Protein AF-0000000086962439 (afdb_homodimer)

pLDDT: mean 94.29, std 14.63, range [28.36, 99.0]

Sequence (372 aa):
MWRLVWLLAGVTAIPPHQETARVARFVAHMCDWGALATISTQDPPMRGQPFANVFSVSDGAVGKSSGVPYMYLTDLEISVHDLKVNANASLTMSLAQTSYCKKQGYDPQDPLCAHVIFYGVVEKVQNGTEADFAKTALFSRHPEMAFWPVGHNWFFAKLNIINIWLLDFFGGIKTVTPEDYFNAVPMWRLVWLLAGVTAIPPHQETARVARFVAHMCDWGALATISTQDPPMRGQPFANVFSVSDGAVGKSSGVPYMYLTDLEISVHDLKVNANASLTMSLAQTSYCKKQGYDPQDPLCAHVIFYGVVEKVQNGTEADFAKTALFSRHPEMAFWPVGHNWFFAKLNIINIWLLDFFGGIKTVTPEDYFNAVP

Secondary structure (DSSP, 8-state):
------------SPPPTT-HHHHHHHHHHH-SEEEEEEE--SSTTSTTSEEEEEEE-BSSSTT---S--EEEE-TTSHHHHHHHH--EEEEEEEGGGSSHHHHHT--TTSTTS-EEEEEEEEEEPPTTHHHHHHHHHHHHH-GGGGGS-GGG--EEEEEEEEEEEEE-SSS--EEE-HHHHHH---/------------SPPPTT-HHHHHHHHHHH-SEEEEEEE--SSTTSTTSEEEEEEE-BSSSTT---S--EEEE-TTSHHHHHHHH--EEEEEEEGGGSSHHHHHT--TTSTTS-EEEEEEEEEEPPTTHHHHHHHHHHHHH-GGGGGS-GGG--EEEEEEEEEEEEE-SSSS-EEE-HHHHHH---

Solvent-accessible surface area (backbone atoms only — not comparable to full-atom values): 19602 Å² total; per-residue (Å²): 135,81,79,72,70,76,71,76,70,60,86,81,66,82,57,61,74,87,44,51,31,27,34,47,34,34,45,53,58,75,33,52,45,33,32,41,7,26,43,27,70,51,66,82,88,39,47,71,32,30,38,25,41,70,39,41,38,19,22,29,33,94,95,49,68,66,72,48,45,25,36,80,44,32,78,80,39,68,69,45,54,14,36,74,78,43,34,53,30,7,42,20,37,44,37,49,64,46,66,60,16,62,76,72,68,38,50,62,60,36,40,70,20,33,33,34,30,38,29,26,38,55,40,76,51,58,86,56,73,64,35,52,49,48,47,47,9,37,37,68,73,39,58,65,61,81,70,53,69,71,89,55,58,68,44,50,27,32,47,48,71,66,44,35,38,34,32,49,41,86,88,59,74,38,81,39,51,54,68,53,35,66,71,41,62,93,137,81,79,74,70,78,71,76,71,61,85,80,66,84,57,61,74,87,44,50,31,26,35,44,35,34,47,53,57,73,35,54,46,34,32,41,8,27,43,28,71,50,68,80,87,40,46,71,31,29,38,25,42,72,38,44,37,21,22,30,35,92,95,48,66,68,72,48,45,25,36,80,43,34,78,82,38,71,68,45,55,15,36,73,77,43,32,52,30,6,41,20,36,43,37,50,64,46,65,61,17,61,74,73,69,37,50,60,60,36,41,70,20,30,32,34,31,38,29,26,37,56,40,77,52,56,84,56,73,64,34,53,48,46,50,49,9,37,38,69,75,38,58,66,61,80,70,54,70,70,90,54,58,69,44,50,28,32,46,48,72,66,46,35,37,34,31,48,41,87,86,58,73,38,81,38,52,56,68,54,35,65,71,38,63,93

Organism: NCBI:txid35019

InterPro domains:
  IPR012349 FMN-binding split barrel [G3DSA:2.30.110.10] (18-185)
  IPR014631 Cellular repressor of E1A-stimulated genes (CREG) [PIRSF036911] (12-185)
  IPR055343 CREG-like, beta-barrel [PF13883] (15-183)

Radius of gyration: 20.25 Å; Cα contacts (8 Å, |Δi|>4): 854; chains: 2; bounding box: 46×73×68 Å

Foldseek 3Di:
DPPPPPPPVQVPDQDDVVLVLQNQQVQQAVFFKWWKWFQACDDPPRHRHIDIDMFTWFQAARVDGQLWIKGKDFPVDRVVVRCVVPQKIKIKTWCVVPCVCVVVVHDRPRLQRKMKIFIAGKDFDDDDDVQVRSCRRNCNSVVCVVVPDCVRVITMIIGPTQWMWMRRDPDDIDTDGPVSNSVYHD/DPPPPPCPVQVPDQDDVVLVLQNQQVQQAVFFKWWKWFQACDDPPRHRHIDIDMFTWFQAARVDGQLWIKGKDFPVDRVVVRCVVPQKIKIKTWCVVPCVCVVVVHDRPRLQRKMKIFIAGKDFDDDDDVQVRSCNRNCNSVVCVVVPDCVRVITMIIGPTQWMWMRRDPDDIDTDGPVSNSVYHD

Structure (mmCIF, N/CA/C/O backbone):
data_AF-0000000086962439-model_v1
#
loop_
_entity.id
_entity.type
_entity.pdbx_description
1 polymer 'Protein CREG1'
#
loop_
_atom_site.group_PDB
_atom_site.id
_atom_site.type_symbol
_atom_site.label_atom_id
_atom_site.label_alt_id
_atom_site.label_comp_id
_atom_site.label_asym_id
_atom_site.label_entity_id
_atom_site.label_seq_id
_atom_site.pdbx_PDB_ins_code
_atom_site.Cartn_x
_atom_site.Cartn_y
_atom_site.Cartn_z
_atom_site.occupancy
_atom_site.B_iso_or_equiv
_atom_site.auth_seq_id
_atom_site.auth_comp_id
_atom_site.auth_asym_id
_atom_site.auth_atom_id
_atom_site.pdbx_PDB_model_num
ATOM 1 N N . MET A 1 1 ? 6.406 16.5 46.844 1 32.41 1 MET A N 1
ATOM 2 C CA . MET A 1 1 ? 6.934 16.516 45.5 1 32.41 1 MET A CA 1
ATOM 3 C C . MET A 1 1 ? 6.191 15.523 44.625 1 32.41 1 MET A C 1
ATOM 5 O O . MET A 1 1 ? 6.312 14.312 44.781 1 32.41 1 MET A O 1
ATOM 9 N N . TRP A 1 2 ? 4.934 15.867 44.062 1 28.36 2 TRP A N 1
ATOM 10 C CA . TRP A 1 2 ? 3.887 15.125 43.375 1 28.36 2 TRP A CA 1
ATOM 11 C C . TRP A 1 2 ? 4.355 14.688 42 1 28.36 2 TRP A C 1
ATOM 13 O O . TRP A 1 2 ? 4.715 15.523 41.156 1 28.36 2 TRP A O 1
ATOM 23 N N . ARG A 1 3 ? 5.02 13.586 41.969 1 37.09 3 ARG A N 1
ATOM 24 C CA . ARG A 1 3 ? 5.414 12.984 40.688 1 37.09 3 ARG A CA 1
ATOM 25 C C . ARG A 1 3 ? 4.23 12.906 39.75 1 37.09 3 ARG A C 1
ATOM 27 O O . ARG A 1 3 ? 3.34 12.07 39.906 1 37.09 3 ARG A O 1
ATOM 34 N N . LEU A 1 4 ? 3.711 14.039 39.219 1 32.75 4 LEU A N 1
ATOM 35 C CA . LEU A 1 4 ? 2.752 14.016 38.125 1 32.75 4 LEU A CA 1
ATOM 36 C C . LEU A 1 4 ? 3.285 13.188 36.938 1 32.75 4 LEU A C 1
ATOM 38 O O . LEU A 1 4 ? 4.25 13.578 36.281 1 32.75 4 LEU A O 1
ATOM 42 N N . VAL A 1 5 ? 3.305 12.016 37.094 1 34.5 5 VAL A N 1
ATOM 43 C CA . VAL A 1 5 ? 3.613 11.18 35.938 1 34.5 5 VAL A CA 1
ATOM 44 C C . VAL A 1 5 ? 2.641 11.484 34.812 1 34.5 5 VAL A C 1
ATOM 46 O O . VAL A 1 5 ? 1.428 11.32 34.938 1 34.5 5 VAL A O 1
ATOM 49 N N . TRP A 1 6 ? 2.855 12.562 34.031 1 33.25 6 TRP A N 1
ATOM 50 C CA . TRP A 1 6 ? 2.127 12.75 32.781 1 33.25 6 TRP A CA 1
ATOM 51 C C . TRP A 1 6 ? 1.943 11.422 32.031 1 33.25 6 TRP A C 1
ATOM 53 O O . TRP A 1 6 ? 2.92 10.734 31.734 1 33.25 6 TRP A O 1
ATOM 63 N N . LEU A 1 7 ? 0.898 10.711 32.375 1 35.41 7 LEU A N 1
ATOM 64 C CA . LEU A 1 7 ? 0.436 9.586 31.578 1 35.41 7 LEU A CA 1
ATOM 65 C C . LEU A 1 7 ? 0.349 9.969 30.109 1 35.41 7 LEU A C 1
ATOM 67 O O . LEU A 1 7 ? -0.438 10.844 29.734 1 35.41 7 LEU A O 1
ATOM 71 N N . LEU A 1 8 ? 1.412 10.188 29.531 1 38.03 8 LEU A N 1
ATOM 72 C CA . LEU A 1 8 ? 1.329 10.289 28.078 1 38.03 8 LEU A CA 1
ATOM 73 C C . LEU A 1 8 ? 0.334 9.281 27.516 1 38.03 8 LEU A C 1
ATOM 75 O O . LEU A 1 8 ? 0.589 8.078 27.531 1 38.03 8 LEU A O 1
ATOM 79 N N . ALA A 1 9 ? -0.875 9.453 27.859 1 39.38 9 ALA A N 1
ATOM 80 C CA . ALA A 1 9 ? -1.945 8.617 27.328 1 39.38 9 ALA A CA 1
ATOM 81 C C . ALA A 1 9 ? -1.869 8.531 25.812 1 39.38 9 ALA A C 1
ATOM 83 O O . ALA A 1 9 ? -2.348 9.422 25.109 1 39.38 9 ALA A O 1
ATOM 84 N N . GLY A 1 10 ? -0.764 8.25 25.266 1 44.97 10 GLY A N 1
ATOM 85 C CA . GLY A 1 10 ? -0.769 8.016 23.828 1 44.97 10 GLY A CA 1
ATOM 86 C C . GLY A 1 10 ? -2.014 7.301 23.344 1 44.97 10 GLY A C 1
ATOM 87 O O . GLY A 1 10 ? -2.625 6.531 24.094 1 44.97 10 GLY A O 1
ATOM 88 N N . VAL A 1 11 ? -2.762 7.945 22.531 1 52.5 11 VAL A N 1
ATOM 89 C CA . VAL A 1 11 ? -3.947 7.367 21.906 1 52.5 11 VAL A CA 1
ATOM 90 C C . VAL A 1 11 ? -3.709 5.891 21.609 1 52.5 11 VAL A C 1
ATOM 92 O O . VAL A 1 11 ? -2.891 5.547 20.75 1 52.5 11 VAL A O 1
ATOM 95 N N . THR A 1 12 ? -3.844 4.953 22.547 1 68.62 12 THR A N 1
ATOM 96 C CA . THR A 1 12 ? -3.453 3.566 22.344 1 68.62 12 THR A CA 1
ATOM 97 C C . THR A 1 12 ? -4.613 2.76 21.766 1 68.62 12 THR A C 1
ATOM 99 O O . THR A 1 12 ? -4.402 1.743 21.094 1 68.62 12 THR A O 1
ATOM 102 N N . ALA A 1 13 ? -5.832 3.377 21.859 1 89.94 13 ALA A N 1
ATOM 103 C CA . ALA A 1 13 ? -6.914 2.527 21.375 1 89.94 13 ALA A CA 1
ATOM 104 C C . ALA A 1 13 ? -7.613 3.168 20.172 1 89.94 13 ALA A C 1
ATOM 106 O O . ALA A 1 13 ? -7.793 4.387 20.125 1 89.94 13 ALA A O 1
ATOM 107 N N . ILE A 1 14 ? -7.969 2.441 19.266 1 97.31 14 ILE A N 1
ATOM 108 C CA . ILE A 1 14 ? -8.695 2.924 18.094 1 97.31 14 ILE A CA 1
ATOM 109 C C . ILE A 1 14 ? -10.031 3.527 18.531 1 97.31 14 ILE A C 1
ATOM 111 O O . ILE A 1 14 ? -10.711 2.984 19.391 1 97.31 14 ILE A O 1
ATOM 115 N N . PRO A 1 15 ? -10.492 4.715 18 1 98.12 15 PRO A N 1
ATOM 116 C CA . PRO A 1 15 ? -11.781 5.32 18.328 1 98.12 15 PRO A CA 1
ATOM 117 C C . PRO A 1 15 ? -12.969 4.426 17.953 1 98.12 15 PRO A C 1
ATOM 119 O O . PRO A 1 15 ? -12.812 3.484 17.172 1 98.12 15 PRO A O 1
ATOM 122 N N . PRO A 1 16 ? -14.164 4.777 18.578 1 97.38 16 PRO A N 1
ATOM 123 C CA . PRO A 1 16 ? -15.359 4.047 18.141 1 97.38 16 PRO A CA 1
ATOM 124 C C . PRO A 1 16 ? -15.609 4.156 16.641 1 97.38 16 PRO A C 1
ATOM 126 O O . PRO A 1 16 ? -15.391 5.219 16.062 1 97.38 16 PRO A O 1
ATOM 129 N N . HIS A 1 17 ? -16.078 3.037 16.062 1 97.5 17 HIS A N 1
ATOM 130 C CA . HIS A 1 17 ? -16.188 2.963 14.609 1 97.5 17 HIS A CA 1
ATOM 131 C C . HIS A 1 17 ? -17.234 3.953 14.086 1 97.5 17 HIS A C 1
ATOM 133 O O . HIS A 1 17 ? -17.203 4.312 12.906 1 97.5 17 HIS A O 1
ATOM 139 N N . GLN A 1 18 ? -18.172 4.504 14.961 1 97.69 18 GLN A N 1
ATOM 140 C CA . GLN A 1 18 ? -19.156 5.492 14.539 1 97.69 18 GLN A CA 1
ATOM 141 C C . GLN A 1 18 ? -18.5 6.855 14.312 1 97.69 18 GLN A C 1
ATOM 143 O O . GLN A 1 18 ? -19.047 7.699 13.602 1 97.69 18 GLN A O 1
ATOM 148 N N . GLU A 1 19 ? -17.391 7.07 14.938 1 98.38 19 GLU A N 1
ATOM 149 C CA . GLU A 1 19 ? -16.641 8.312 14.766 1 98.38 19 GLU A CA 1
ATOM 150 C C . GLU A 1 19 ? -15.648 8.195 13.609 1 98.38 19 GLU A C 1
ATOM 152 O O . GLU A 1 19 ? -14.43 8.305 13.812 1 98.38 19 GLU A O 1
ATOM 157 N N . THR A 1 20 ? -16.125 8.133 12.398 1 98.56 20 THR A N 1
ATOM 158 C CA . THR A 1 20 ? -15.375 7.758 11.211 1 98.56 20 THR A CA 1
ATOM 159 C C . THR A 1 20 ? -14.234 8.734 10.961 1 98.56 20 THR A C 1
ATOM 161 O O . THR A 1 20 ? -13.125 8.32 10.602 1 98.56 20 THR A O 1
ATOM 164 N N . ALA A 1 21 ? -14.484 10.031 11.172 1 98.81 21 ALA A N 1
ATOM 165 C CA . ALA A 1 21 ? -13.422 11.016 10.977 1 98.81 21 ALA A CA 1
ATOM 166 C C . ALA A 1 21 ? -12.273 10.781 11.945 1 98.81 21 ALA A C 1
ATOM 168 O O . ALA A 1 21 ? -11.102 10.852 11.562 1 98.81 21 ALA A O 1
ATOM 169 N N . ARG A 1 22 ? -12.586 10.492 13.172 1 98.75 22 ARG A N 1
ATOM 170 C CA . ARG A 1 22 ? -11.57 10.234 14.188 1 98.75 22 ARG A CA 1
ATOM 171 C C . ARG A 1 22 ? -10.805 8.953 13.875 1 98.75 22 ARG A C 1
ATOM 173 O O . ARG A 1 22 ? -9.594 8.875 14.102 1 98.75 22 ARG A O 1
ATOM 180 N N . VAL A 1 23 ? -11.516 7.91 13.398 1 98.81 23 VAL A N 1
ATOM 181 C CA . VAL A 1 23 ? -10.836 6.672 13.031 1 98.81 23 VAL A CA 1
ATOM 182 C C . VAL A 1 23 ? -9.875 6.93 11.883 1 98.81 23 VAL A C 1
ATOM 184 O O . VAL A 1 23 ? -8.734 6.465 11.898 1 98.81 23 VAL A O 1
ATOM 187 N N . ALA A 1 24 ? -10.344 7.699 10.875 1 98.94 24 ALA A N 1
ATOM 188 C CA . ALA A 1 24 ? -9.477 8.023 9.75 1 98.94 24 ALA A CA 1
ATOM 189 C C . ALA A 1 24 ? -8.219 8.75 10.219 1 98.94 24 ALA A C 1
ATOM 191 O O . ALA A 1 24 ? -7.109 8.43 9.789 1 98.94 24 ALA A O 1
ATOM 192 N N . ARG A 1 25 ? -8.414 9.742 11.195 1 98.88 25 ARG A N 1
ATOM 193 C CA . ARG A 1 25 ? -7.281 10.461 11.773 1 98.88 25 ARG A CA 1
ATOM 194 C C . ARG A 1 25 ? -6.359 9.508 12.531 1 98.88 25 ARG A C 1
ATOM 196 O O . ARG A 1 25 ? -5.137 9.633 12.453 1 98.88 25 ARG A O 1
ATOM 203 N N . PHE A 1 26 ? -6.957 8.609 13.242 1 98.75 26 PHE A N 1
ATOM 204 C CA . PHE A 1 26 ? -6.211 7.629 14.023 1 98.75 26 PHE A CA 1
ATOM 205 C C . PHE A 1 26 ? -5.348 6.758 13.125 1 98.75 26 PHE A C 1
ATOM 207 O O . PHE A 1 26 ? -4.148 6.598 13.367 1 98.75 26 PHE A O 1
ATOM 214 N N . VAL A 1 27 ? -5.922 6.227 12.031 1 98.81 27 VAL A N 1
ATOM 215 C CA . VAL A 1 27 ? -5.188 5.375 11.102 1 98.81 27 VAL A CA 1
ATOM 216 C C . VAL A 1 27 ? -4.035 6.16 10.484 1 98.81 27 VAL A C 1
ATOM 218 O O . VAL A 1 27 ? -2.896 5.684 10.453 1 98.81 27 VAL A O 1
ATOM 221 N N . ALA A 1 28 ? -4.32 7.391 10.055 1 98.88 28 ALA A N 1
ATOM 222 C CA . ALA A 1 28 ? -3.299 8.227 9.43 1 98.88 28 ALA A CA 1
ATOM 223 C C . ALA A 1 28 ? -2.145 8.492 10.391 1 98.88 28 ALA A C 1
ATOM 225 O O . ALA A 1 28 ? -0.982 8.531 9.984 1 98.88 28 ALA A O 1
ATOM 226 N N . HIS A 1 29 ? -2.48 8.641 11.641 1 98.75 29 HIS A N 1
ATOM 227 C CA . HIS A 1 29 ? -1.455 9.023 12.602 1 98.75 29 HIS A CA 1
ATOM 228 C C . HIS A 1 29 ? -0.683 7.805 13.094 1 98.75 29 HIS A C 1
ATOM 230 O O . HIS A 1 29 ? 0.497 7.91 13.438 1 98.75 29 HIS A O 1
ATOM 236 N N . MET A 1 30 ? -1.3 6.637 13.148 1 98.31 30 MET A N 1
ATOM 237 C CA . MET A 1 30 ? -0.659 5.43 13.664 1 98.31 30 MET A CA 1
ATOM 238 C C . MET A 1 30 ? 0.253 4.805 12.609 1 98.31 30 MET A C 1
ATOM 240 O O . MET A 1 30 ? 1.183 4.07 12.945 1 98.31 30 MET A O 1
ATOM 244 N N . CYS A 1 31 ? -0.041 5.094 11.359 1 98.56 31 CYS A N 1
ATOM 245 C CA . CYS A 1 31 ? 0.744 4.527 10.266 1 98.56 31 CYS A CA 1
ATOM 246 C C . CYS A 1 31 ? 1.949 5.402 9.945 1 98.56 31 CYS A C 1
ATOM 248 O O . CYS A 1 31 ? 1.865 6.629 10.016 1 98.56 31 CYS A O 1
ATOM 250 N N . ASP A 1 32 ? 3.006 4.746 9.555 1 98.38 32 ASP A N 1
ATOM 251 C CA . ASP A 1 32 ? 4.23 5.473 9.242 1 98.38 32 ASP A CA 1
ATOM 252 C C . ASP A 1 32 ? 4.605 5.312 7.77 1 98.38 32 ASP A C 1
ATOM 254 O O . ASP A 1 32 ? 5.578 5.906 7.305 1 98.38 32 ASP A O 1
ATOM 258 N N . TRP A 1 33 ? 3.951 4.48 7.09 1 98.94 33 TRP A N 1
ATOM 259 C CA . TRP A 1 33 ? 4.156 4.336 5.652 1 98.94 33 TRP A CA 1
ATOM 260 C C . TRP A 1 33 ? 2.854 3.961 4.949 1 98.94 33 TRP A C 1
ATOM 262 O O . TRP A 1 33 ? 1.851 3.666 5.605 1 98.94 33 TRP A O 1
ATOM 272 N N . GLY A 1 34 ? 2.752 4.117 3.732 1 98.94 34 GLY A N 1
ATOM 273 C CA . GLY A 1 34 ? 1.616 3.768 2.895 1 98.94 34 GLY A CA 1
ATOM 274 C C . GLY A 1 34 ? 1.993 3.553 1.44 1 98.94 34 GLY A C 1
ATOM 275 O O . GLY A 1 34 ? 3.176 3.539 1.096 1 98.94 34 GLY A O 1
ATOM 276 N N . ALA A 1 35 ? 1.028 3.189 0.656 1 98.94 35 ALA A N 1
ATOM 277 C CA . ALA A 1 35 ? 1.197 3.045 -0.788 1 98.94 35 ALA A CA 1
ATOM 278 C C . ALA A 1 35 ? 0.584 4.227 -1.533 1 98.94 35 ALA A C 1
ATOM 280 O O . ALA A 1 35 ? -0.599 4.531 -1.359 1 98.94 35 ALA A O 1
ATOM 281 N N . LEU A 1 36 ? 1.401 4.902 -2.266 1 98.94 36 LEU A N 1
ATOM 282 C CA . LEU A 1 36 ? 0.98 6.004 -3.123 1 98.94 36 LEU A CA 1
ATOM 283 C C . LEU A 1 36 ? 0.76 5.523 -4.555 1 98.94 36 LEU A C 1
ATOM 285 O O . LEU A 1 36 ? 1.664 4.953 -5.168 1 98.94 36 LEU A O 1
ATOM 289 N N . ALA A 1 37 ? -0.442 5.688 -5.016 1 98.94 37 ALA A N 1
ATOM 290 C CA . ALA A 1 37 ? -0.756 5.336 -6.398 1 98.94 37 ALA A CA 1
ATOM 291 C C . ALA A 1 37 ? -0.775 6.574 -7.289 1 98.94 37 ALA A C 1
ATOM 293 O O . ALA A 1 37 ? -1.413 7.574 -6.957 1 98.94 37 ALA A O 1
ATOM 294 N N . THR A 1 38 ? -0.068 6.523 -8.375 1 98.94 38 THR A N 1
ATOM 295 C CA . THR A 1 38 ? -0.011 7.566 -9.398 1 98.94 38 THR A CA 1
ATOM 296 C C . THR A 1 38 ? -0.429 7.016 -10.758 1 98.94 38 THR A C 1
ATOM 298 O O . THR A 1 38 ? -0.698 5.82 -10.891 1 98.94 38 THR A O 1
ATOM 301 N N . ILE A 1 39 ? -0.627 7.918 -11.75 1 98.75 39 ILE A N 1
ATOM 302 C CA . ILE A 1 39 ? -0.735 7.516 -13.148 1 98.75 39 ILE A CA 1
ATOM 303 C C . ILE A 1 39 ? 0.65 7.5 -13.789 1 98.75 39 ILE A C 1
ATOM 305 O O . ILE A 1 39 ? 1.32 8.531 -13.859 1 98.75 39 ILE A O 1
ATOM 309 N N . SER A 1 40 ? 1.052 6.344 -14.258 1 98.62 40 SER A N 1
ATOM 310 C CA . SER A 1 40 ? 2.41 6.145 -14.75 1 98.62 40 SER A CA 1
ATOM 311 C C . SER A 1 40 ? 2.662 6.949 -16.016 1 98.62 40 SER A C 1
ATOM 313 O O . SER A 1 40 ? 1.795 7.023 -16.891 1 98.62 40 SER A O 1
ATOM 315 N N . THR A 1 41 ? 3.861 7.484 -16.172 1 98.12 41 THR A N 1
ATOM 316 C CA . THR A 1 41 ? 4.305 8.156 -17.375 1 98.12 41 THR A CA 1
ATOM 317 C C . THR A 1 41 ? 5.395 7.355 -18.078 1 98.12 41 THR A C 1
ATOM 319 O O . THR A 1 41 ? 6 7.824 -19.047 1 98.12 41 THR A O 1
ATOM 322 N N . GLN A 1 42 ? 5.711 6.16 -17.547 1 95.25 42 GLN A N 1
ATOM 323 C CA . GLN A 1 42 ? 6.707 5.277 -18.141 1 95.25 42 GLN A CA 1
ATOM 324 C C . GLN A 1 42 ? 6.293 4.855 -19.547 1 95.25 42 GLN A C 1
ATOM 326 O O . GLN A 1 42 ? 5.141 5.043 -19.938 1 95.25 42 GLN A O 1
ATOM 331 N N . ASP A 1 43 ? 7.238 4.328 -20.312 1 94.38 43 ASP A N 1
ATOM 332 C CA . ASP A 1 43 ? 6.957 3.859 -21.672 1 94.38 43 ASP A CA 1
ATOM 333 C C . ASP A 1 43 ? 5.922 2.738 -21.656 1 94.38 43 ASP A C 1
ATOM 335 O O . ASP A 1 43 ? 5.766 2.039 -20.656 1 94.38 43 ASP A O 1
ATOM 339 N N . PRO A 1 44 ? 5.242 2.576 -22.797 1 92.06 44 PRO A N 1
ATOM 340 C CA . PRO A 1 44 ? 4.305 1.454 -22.891 1 92.06 44 PRO A CA 1
ATOM 341 C C . PRO A 1 44 ? 4.957 0.115 -22.547 1 92.06 44 PRO A C 1
ATOM 343 O O . PRO A 1 44 ? 6.137 -0.093 -22.828 1 92.06 44 PRO A O 1
ATOM 346 N N . PRO A 1 45 ? 4.262 -0.695 -21.844 1 92.88 45 PRO A N 1
ATOM 347 C CA . PRO A 1 45 ? 2.809 -0.635 -21.656 1 92.88 45 PRO A CA 1
ATOM 348 C C . PRO A 1 45 ? 2.412 0.095 -20.375 1 92.88 45 PRO A C 1
ATOM 350 O O . PRO A 1 45 ? 1.234 0.103 -20.016 1 92.88 45 PRO A O 1
ATOM 353 N N . MET A 1 46 ? 3.271 0.823 -19.719 1 94.5 46 MET A N 1
ATOM 354 C CA . MET A 1 46 ? 2.994 1.36 -18.391 1 94.5 46 MET A CA 1
ATOM 355 C C . MET A 1 46 ? 2.318 2.725 -18.484 1 94.5 46 MET A C 1
ATOM 357 O O . MET A 1 46 ? 1.72 3.195 -17.516 1 94.5 46 MET A O 1
ATOM 361 N N . ARG A 1 47 ? 2.402 3.369 -19.656 1 96.75 47 ARG A N 1
ATOM 362 C CA . ARG A 1 47 ? 1.875 4.727 -19.766 1 96.75 47 ARG A CA 1
ATOM 363 C C . ARG A 1 47 ? 0.373 4.754 -19.5 1 96.75 47 ARG A C 1
ATOM 365 O O . ARG A 1 47 ? -0.385 4.008 -20.125 1 96.75 47 ARG A O 1
ATOM 372 N N . GLY A 1 48 ? -0.008 5.598 -18.531 1 97.56 48 GLY A N 1
ATOM 373 C CA . GLY A 1 48 ? -1.423 5.758 -18.234 1 97.56 48 GLY A CA 1
ATOM 374 C C . GLY A 1 48 ? -1.946 4.734 -17.25 1 97.56 48 GLY A C 1
ATOM 375 O O . GLY A 1 48 ? -3.111 4.789 -16.844 1 97.56 48 GLY A O 1
ATOM 376 N N . GLN A 1 49 ? -1.109 3.805 -16.875 1 98.38 49 GLN A N 1
ATOM 377 C CA . GLN A 1 49 ? -1.534 2.748 -15.953 1 98.38 49 GLN A CA 1
ATOM 378 C C . GLN A 1 49 ? -1.321 3.158 -14.5 1 98.38 49 GLN A C 1
ATOM 380 O O . GLN A 1 49 ? -0.495 4.027 -14.211 1 98.38 49 GLN A O 1
ATOM 385 N N . PRO A 1 50 ? -2.127 2.592 -13.617 1 98.75 50 PRO A N 1
ATOM 386 C CA . P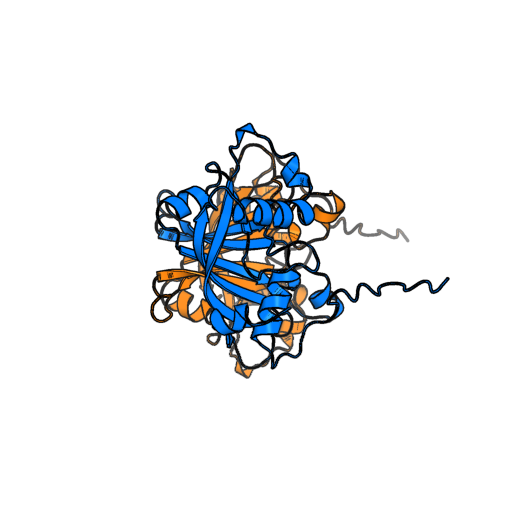RO A 1 50 ? -1.877 2.883 -12.203 1 98.75 50 PRO A CA 1
ATOM 387 C C . PRO A 1 50 ? -0.544 2.324 -11.711 1 98.75 50 PRO A C 1
ATOM 389 O O . PRO A 1 50 ? -0.134 1.238 -12.133 1 98.75 50 PRO A O 1
ATOM 392 N N . PHE A 1 51 ? 0.155 3.086 -10.938 1 98.81 51 PHE A N 1
ATOM 393 C CA . PHE A 1 51 ? 1.46 2.717 -10.406 1 98.81 51 PHE A CA 1
ATOM 394 C C . PHE A 1 51 ? 1.514 2.943 -8.898 1 98.81 51 PHE A C 1
ATOM 396 O O . PHE A 1 51 ? 1.527 4.086 -8.438 1 98.81 51 PHE A O 1
ATOM 403 N N . ALA A 1 52 ? 1.486 1.848 -8.141 1 98.75 52 ALA A N 1
ATOM 404 C CA . ALA A 1 52 ? 1.518 1.931 -6.684 1 98.75 52 ALA A CA 1
ATOM 405 C C . ALA A 1 52 ? 2.934 1.726 -6.152 1 98.75 52 ALA A C 1
ATOM 407 O O . ALA A 1 52 ? 3.607 0.76 -6.523 1 98.75 52 ALA A O 1
ATOM 408 N N . ASN A 1 53 ? 3.367 2.6 -5.328 1 98.81 53 ASN A N 1
ATOM 409 C CA . ASN A 1 53 ? 4.691 2.557 -4.719 1 98.81 53 ASN A CA 1
ATOM 410 C C . ASN A 1 53 ? 4.633 2.863 -3.225 1 98.81 53 ASN A C 1
ATOM 412 O O . ASN A 1 53 ? 3.668 3.463 -2.746 1 98.81 53 ASN A O 1
ATOM 416 N N . VAL A 1 54 ? 5.645 2.43 -2.494 1 98.81 54 VAL A N 1
ATOM 417 C CA . VAL A 1 54 ? 5.668 2.539 -1.04 1 98.81 54 VAL A CA 1
ATOM 418 C C . VAL A 1 54 ? 6.457 3.779 -0.625 1 98.81 54 VAL A C 1
ATOM 420 O O . VAL A 1 54 ? 7.562 4.012 -1.117 1 98.81 54 VAL A O 1
ATOM 423 N N . PHE A 1 55 ? 5.922 4.562 0.249 1 98.94 55 PHE A N 1
ATOM 424 C CA . PHE A 1 55 ? 6.598 5.73 0.807 1 98.94 55 PHE A CA 1
ATOM 425 C C . PHE A 1 55 ? 6.402 5.797 2.318 1 98.94 55 PHE A C 1
ATOM 427 O O . PHE A 1 55 ? 5.344 5.43 2.83 1 98.94 55 PHE A O 1
ATOM 434 N N . SER A 1 56 ? 7.418 6.262 3.002 1 98.94 56 SER A N 1
ATOM 435 C CA . SER A 1 56 ? 7.246 6.707 4.379 1 98.94 56 SER A CA 1
ATOM 436 C C . SER A 1 56 ? 6.441 8 4.449 1 98.94 56 SER A C 1
ATOM 438 O O . SER A 1 56 ? 6.598 8.875 3.596 1 98.94 56 SER A O 1
ATOM 440 N N . VAL A 1 57 ? 5.586 8.055 5.453 1 98.94 57 VAL A N 1
ATOM 441 C CA . VAL A 1 57 ? 4.684 9.195 5.598 1 98.94 57 VAL A CA 1
ATOM 442 C C . VAL A 1 57 ? 4.59 9.594 7.07 1 98.94 57 VAL A C 1
ATOM 444 O O . VAL A 1 57 ? 4.887 8.789 7.957 1 98.94 57 VAL A O 1
ATOM 447 N N . SER A 1 58 ? 4.277 10.797 7.312 1 98.94 58 SER A N 1
ATOM 448 C CA . SER A 1 58 ? 3.953 11.289 8.648 1 98.94 58 SER A CA 1
ATOM 449 C C . SER A 1 58 ? 2.977 12.453 8.586 1 98.94 58 SER A C 1
ATOM 451 O O . SER A 1 58 ? 3.092 13.32 7.723 1 98.94 58 SER A O 1
ATOM 453 N N . ASP A 1 59 ? 2.004 12.406 9.5 1 98.88 59 ASP A N 1
ATOM 454 C CA . ASP A 1 59 ? 1.125 13.57 9.586 1 98.88 59 ASP A CA 1
ATOM 455 C C . ASP A 1 59 ? 1.472 14.43 10.797 1 98.88 59 ASP A C 1
ATOM 457 O O . ASP A 1 59 ? 0.706 15.328 11.164 1 98.88 59 ASP A O 1
ATOM 461 N N . GLY A 1 60 ? 2.57 14.164 11.461 1 98.75 60 GLY A N 1
ATOM 462 C CA . GLY A 1 60 ? 3.045 14.891 12.633 1 98.75 60 GLY A CA 1
ATOM 463 C C . GLY A 1 60 ? 3.834 14.016 13.594 1 98.75 60 GLY A C 1
ATOM 464 O O . GLY A 1 60 ? 3.814 12.789 13.484 1 98.75 60 GLY A O 1
ATOM 465 N N . ALA A 1 61 ? 4.586 14.688 14.469 1 98.31 61 ALA A N 1
ATOM 466 C CA . ALA A 1 61 ? 5.242 13.953 15.547 1 98.31 61 ALA A CA 1
ATOM 467 C C . ALA A 1 61 ? 4.223 13.203 16.406 1 98.31 61 ALA A C 1
ATOM 469 O O . ALA A 1 61 ? 3.027 13.5 16.359 1 98.31 61 ALA A O 1
ATOM 470 N N . VAL A 1 62 ? 4.734 12.211 17.125 1 96.56 62 VAL A N 1
ATOM 471 C CA . VAL A 1 62 ? 3.842 11.461 18 1 96.56 62 VAL A CA 1
ATOM 472 C C . VAL A 1 62 ? 3.074 12.43 18.891 1 96.56 62 VAL A C 1
ATOM 474 O O . VAL A 1 62 ? 3.67 13.305 19.531 1 96.56 62 VAL A O 1
ATOM 477 N N . GLY A 1 63 ? 1.724 12.344 18.812 1 94.56 63 GLY A N 1
ATOM 478 C CA . GLY A 1 63 ? 0.876 13.172 19.641 1 94.56 63 GLY A CA 1
ATOM 479 C C . GLY A 1 63 ? 0.614 14.547 19.062 1 94.56 63 GLY A C 1
ATOM 480 O O . GLY A 1 63 ? -0.107 15.359 19.656 1 94.56 63 GLY A O 1
ATOM 481 N N . LYS A 1 64 ? 1.17 14.867 17.922 1 97.06 64 LYS A N 1
ATOM 482 C CA . LYS A 1 64 ? 1.014 16.172 17.281 1 97.06 64 LYS A CA 1
ATOM 483 C C . LYS A 1 64 ? 0.55 16.016 15.836 1 97.06 64 LYS A C 1
ATOM 485 O O . LYS A 1 64 ? 1.144 16.594 14.93 1 97.06 64 LYS A O 1
ATOM 490 N N . SER A 1 65 ? -0.513 15.281 15.703 1 98.06 65 SER A N 1
ATOM 491 C CA . SER A 1 65 ? -1.073 14.992 14.383 1 98.06 65 SER A CA 1
ATOM 492 C C . SER A 1 65 ? -1.726 16.234 13.781 1 98.06 65 SER A C 1
ATOM 494 O O . SER A 1 65 ? -2.555 16.875 14.422 1 98.06 65 SER A O 1
ATOM 496 N N . SER A 1 66 ? -1.374 16.578 12.555 1 98.5 66 SER A N 1
ATOM 497 C CA . SER A 1 66 ? -2.049 17.641 11.805 1 98.5 66 SER A CA 1
ATOM 498 C C . SER A 1 66 ? -3.125 17.062 10.891 1 98.5 66 SER A C 1
ATOM 500 O O . SER A 1 66 ? -3.994 17.797 10.414 1 98.5 66 SER A O 1
ATOM 502 N N . GLY A 1 67 ? -3.027 15.773 10.57 1 98.81 67 GLY A N 1
ATOM 503 C CA . GLY A 1 67 ? -3.912 15.156 9.594 1 98.81 67 GLY A CA 1
ATOM 504 C C . GLY A 1 67 ? -3.373 15.211 8.18 1 98.81 67 GLY A C 1
ATOM 505 O O . GLY A 1 67 ? -3.838 14.477 7.301 1 98.81 67 GLY A O 1
ATOM 506 N N . VAL A 1 68 ? -2.451 16.094 7.906 1 98.88 68 VAL A N 1
ATOM 507 C CA . VAL A 1 68 ? -1.873 16.234 6.574 1 98.88 68 VAL A CA 1
ATOM 508 C C . VAL A 1 68 ? -0.768 15.195 6.375 1 98.88 68 VAL A C 1
ATOM 510 O O . VAL A 1 68 ? 0.215 15.18 7.121 1 98.88 68 VAL A O 1
ATOM 513 N N . PRO A 1 69 ? -0.86 14.344 5.375 1 98.94 69 PRO A N 1
ATOM 514 C CA . PRO A 1 69 ? 0.248 13.43 5.105 1 98.94 69 PRO A CA 1
ATOM 515 C C . PRO A 1 69 ? 1.431 14.117 4.422 1 98.94 69 PRO A C 1
ATOM 517 O O . PRO A 1 69 ? 1.281 14.672 3.332 1 98.94 69 PRO A O 1
ATOM 520 N N . TYR A 1 70 ? 2.547 14.07 5.059 1 99 70 TYR A N 1
ATOM 521 C CA . TYR A 1 70 ? 3.785 14.594 4.5 1 99 70 TYR A CA 1
ATOM 522 C C . TYR A 1 70 ? 4.691 13.469 4.023 1 99 70 TYR A C 1
ATOM 524 O O . TYR A 1 70 ? 4.695 12.375 4.602 1 99 70 TYR A O 1
ATOM 532 N N . MET A 1 71 ? 5.457 13.758 3.006 1 99 71 MET A N 1
ATOM 533 C CA . MET A 1 71 ? 6.418 12.836 2.406 1 99 71 MET A C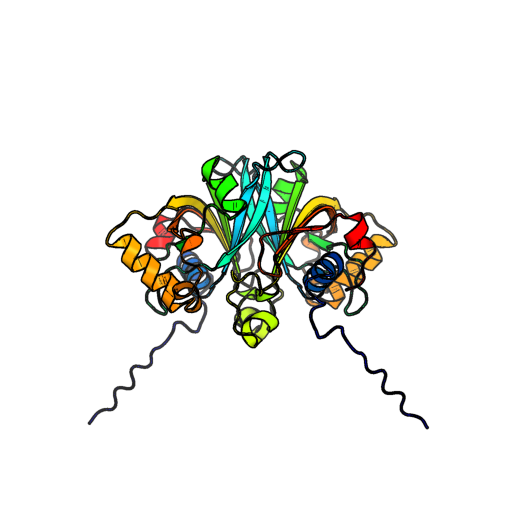A 1
ATOM 534 C C . MET A 1 71 ? 7.746 13.539 2.135 1 99 71 MET A C 1
ATOM 536 O O . MET A 1 71 ? 7.797 14.766 2.027 1 99 71 MET A O 1
ATOM 540 N N . TYR A 1 72 ? 8.781 12.789 2.104 1 98.94 72 TYR A N 1
ATOM 541 C CA . TYR A 1 72 ? 10.117 13.227 1.728 1 98.94 72 TYR A CA 1
ATOM 542 C C . TYR A 1 72 ? 10.547 12.602 0.407 1 98.94 72 TYR A C 1
ATOM 544 O O . TYR A 1 72 ? 10.812 11.398 0.344 1 98.94 72 TYR A O 1
ATOM 552 N N . LEU A 1 73 ? 10.602 13.461 -0.701 1 98.88 73 LEU A N 1
ATOM 553 C CA . LEU A 1 73 ? 10.656 12.938 -2.062 1 98.88 73 LEU A CA 1
ATOM 554 C C . LEU A 1 73 ? 11.883 13.484 -2.799 1 98.88 73 LEU A C 1
ATOM 556 O O . LEU A 1 73 ? 12.508 14.438 -2.344 1 98.88 73 LEU A O 1
ATOM 560 N N . THR A 1 74 ? 12.25 12.82 -3.814 1 98.56 74 THR A N 1
ATOM 561 C CA . THR A 1 74 ? 13.312 13.227 -4.723 1 98.56 74 THR A CA 1
ATOM 562 C C . THR A 1 74 ? 12.891 13.023 -6.176 1 98.56 74 THR A C 1
ATOM 564 O O . THR A 1 74 ? 12.141 12.102 -6.488 1 98.56 74 THR A O 1
ATOM 567 N N . ASP A 1 75 ? 13.438 13.859 -7.035 1 97.44 75 ASP A N 1
ATOM 568 C CA . ASP A 1 75 ? 13.141 13.781 -8.461 1 97.44 75 ASP A CA 1
ATOM 569 C C . ASP A 1 75 ? 13.688 12.484 -9.062 1 97.44 75 ASP A C 1
ATOM 571 O O . ASP A 1 75 ? 13.352 12.133 -10.195 1 97.44 75 ASP A O 1
ATOM 575 N N . LEU A 1 76 ? 14.43 11.75 -8.281 1 96.81 76 LEU A N 1
ATOM 576 C CA . LEU A 1 76 ? 14.977 10.492 -8.758 1 96.81 76 LEU A CA 1
ATOM 577 C C . LEU A 1 76 ? 13.93 9.383 -8.695 1 96.81 76 LEU A C 1
ATOM 579 O O . LEU A 1 76 ? 14.094 8.328 -9.312 1 96.81 76 LEU A O 1
ATOM 583 N N . GLU A 1 77 ? 12.938 9.594 -7.957 1 96.5 77 GLU A N 1
ATOM 584 C CA . GLU A 1 77 ? 11.906 8.586 -7.73 1 96.5 77 GLU A CA 1
ATOM 585 C C . GLU A 1 77 ? 10.938 8.508 -8.906 1 96.5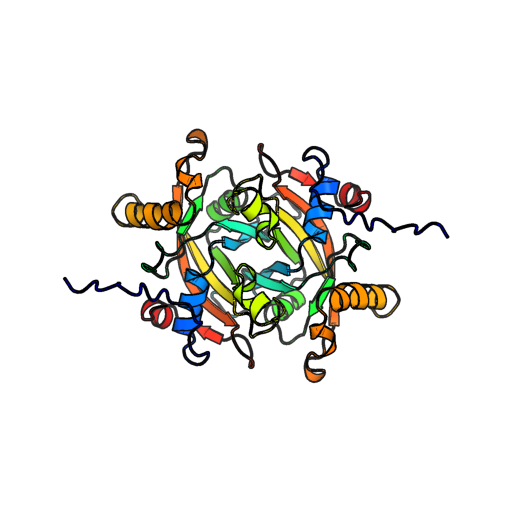 77 GLU A C 1
ATOM 587 O O . GLU A 1 77 ? 10.398 9.531 -9.336 1 96.5 77 GLU A O 1
ATOM 592 N N . ILE A 1 78 ? 10.633 7.32 -9.383 1 96.81 78 ILE A N 1
ATOM 593 C CA . ILE A 1 78 ? 9.781 7.082 -10.539 1 96.81 78 ILE A CA 1
ATOM 594 C C . ILE A 1 78 ? 8.406 7.699 -10.305 1 96.81 78 ILE A C 1
ATOM 596 O O . ILE A 1 78 ? 7.828 8.305 -11.211 1 96.81 78 ILE A O 1
ATOM 600 N N . SER A 1 79 ? 7.855 7.527 -9.125 1 98.38 79 SER A N 1
ATOM 601 C CA . SER A 1 79 ? 6.535 8.07 -8.82 1 98.38 79 SER A CA 1
ATOM 602 C C . SER A 1 79 ? 6.539 9.602 -8.875 1 98.38 79 SER A C 1
ATOM 604 O O . SER A 1 79 ? 5.523 10.219 -9.203 1 98.38 79 SER A O 1
ATOM 606 N N . VAL A 1 80 ? 7.703 10.195 -8.57 1 98.69 80 VAL A N 1
ATOM 607 C CA . VAL A 1 80 ? 7.801 11.648 -8.625 1 98.69 80 VAL A CA 1
ATOM 608 C C . VAL A 1 80 ? 7.793 12.117 -10.078 1 98.69 80 VAL A C 1
ATOM 610 O O . VAL A 1 80 ? 7.23 13.164 -10.398 1 98.69 80 VAL A O 1
ATOM 613 N N . HIS A 1 81 ? 8.383 11.305 -11.008 1 98.31 81 HIS A N 1
ATOM 614 C CA . HIS A 1 81 ? 8.227 11.586 -12.43 1 98.31 81 HIS A CA 1
ATOM 615 C C . HIS A 1 81 ? 6.758 11.625 -12.828 1 98.31 81 HIS A C 1
ATOM 617 O O . HIS A 1 81 ? 6.332 12.523 -13.547 1 98.31 81 HIS A O 1
ATOM 623 N N . ASP A 1 82 ? 6.012 10.68 -12.367 1 98.75 82 ASP A N 1
ATOM 624 C CA . ASP A 1 82 ? 4.578 10.633 -12.641 1 98.75 82 ASP A CA 1
ATOM 625 C C . ASP A 1 82 ? 3.885 11.891 -12.117 1 98.75 82 ASP A C 1
ATOM 627 O O . ASP A 1 82 ? 3.084 12.508 -12.828 1 98.75 82 ASP A O 1
ATOM 631 N N . LEU A 1 83 ? 4.25 12.242 -10.898 1 98.88 83 LEU A N 1
ATOM 632 C CA . LEU A 1 83 ? 3.584 13.336 -10.203 1 98.88 83 LEU A CA 1
ATOM 633 C C . LEU A 1 83 ? 3.854 14.672 -10.891 1 98.88 83 LEU A C 1
ATOM 635 O O . LEU A 1 83 ? 3.025 15.586 -10.836 1 98.88 83 LEU A O 1
ATOM 639 N N . LYS A 1 84 ? 4.969 14.758 -11.555 1 98.56 84 LYS A N 1
ATOM 640 C CA . LYS A 1 84 ? 5.309 15.984 -12.273 1 98.56 84 LYS A CA 1
ATOM 641 C C . LYS A 1 84 ? 4.398 16.188 -13.484 1 98.56 84 LYS A C 1
ATOM 643 O O . LYS A 1 84 ? 4.184 17.312 -13.922 1 98.56 84 LYS A O 1
ATOM 648 N N . VAL A 1 85 ? 3.875 15.133 -14.016 1 98.5 85 VAL A N 1
ATOM 649 C CA . VAL A 1 85 ? 2.986 15.18 -15.172 1 98.5 85 VAL A CA 1
ATOM 650 C C . VAL A 1 85 ? 1.534 15.258 -14.703 1 98.5 85 VAL A C 1
ATOM 652 O O . VAL A 1 85 ? 0.744 16.031 -15.242 1 98.5 85 VAL A O 1
ATOM 655 N N . ASN A 1 86 ? 1.137 14.516 -13.766 1 98.5 86 ASN A N 1
ATOM 656 C CA . ASN A 1 86 ? -0.169 14.461 -13.117 1 98.5 86 ASN A CA 1
ATOM 657 C C . ASN A 1 86 ? -0.039 14.289 -11.602 1 98.5 86 ASN A C 1
ATOM 659 O O . ASN A 1 86 ? 0.279 13.203 -11.125 1 98.5 86 ASN A O 1
ATOM 663 N N . ALA A 1 87 ? -0.343 15.32 -10.859 1 98.81 87 ALA A N 1
ATOM 664 C CA . ALA A 1 87 ? -0.049 15.352 -9.43 1 98.81 87 ALA A CA 1
ATOM 665 C C . ALA A 1 87 ? -1.151 14.672 -8.625 1 98.81 87 ALA A C 1
ATOM 667 O O . ALA A 1 87 ? -1.055 14.555 -7.398 1 98.81 87 ALA A O 1
ATOM 668 N N . ASN A 1 88 ? -2.254 14.227 -9.289 1 98.81 88 ASN A N 1
ATOM 669 C CA . ASN A 1 88 ? -3.305 13.477 -8.609 1 98.81 88 ASN A CA 1
ATOM 670 C C . ASN A 1 88 ? -2.807 12.117 -8.148 1 98.81 88 ASN A C 1
ATOM 672 O O . ASN A 1 88 ? -2.152 11.398 -8.906 1 98.81 88 ASN A O 1
ATOM 676 N N . ALA A 1 89 ? -3.051 11.781 -6.938 1 98.94 89 ALA A N 1
ATOM 677 C CA . ALA A 1 89 ? -2.602 10.516 -6.363 1 98.94 89 ALA A CA 1
ATOM 678 C C . ALA A 1 89 ? -3.566 10.023 -5.289 1 98.94 89 ALA A C 1
ATOM 680 O O . ALA A 1 89 ? -4.363 10.805 -4.762 1 98.94 89 ALA A O 1
ATOM 681 N N . SER A 1 90 ? -3.623 8.789 -5.043 1 98.88 90 SER A N 1
ATOM 682 C CA . SER A 1 90 ? -4.254 8.211 -3.859 1 98.88 90 SER A CA 1
ATOM 683 C C . SER A 1 90 ? -3.225 7.574 -2.936 1 98.88 90 SER A C 1
ATOM 685 O O . SER A 1 90 ? -2.209 7.051 -3.398 1 98.88 90 SER A O 1
ATOM 687 N N . LEU A 1 91 ? -3.395 7.695 -1.674 1 98.94 91 LEU A N 1
ATOM 688 C CA . LEU A 1 91 ? -2.553 7.137 -0.622 1 98.94 91 LEU A CA 1
ATOM 689 C C . LEU A 1 91 ? -3.363 6.23 0.3 1 98.94 91 LEU A C 1
ATOM 691 O O . LEU A 1 91 ? -4.336 6.676 0.914 1 98.94 91 LEU A O 1
ATOM 695 N N . THR A 1 92 ? -3.025 4.934 0.354 1 98.94 92 THR A N 1
ATOM 696 C CA . THR A 1 92 ? -3.697 4.059 1.31 1 98.94 92 THR A CA 1
ATOM 697 C C . THR A 1 92 ? -2.762 3.693 2.459 1 98.94 92 THR A C 1
ATOM 699 O O . THR A 1 92 ? -1.562 3.498 2.254 1 98.94 92 THR A O 1
ATOM 702 N N . MET A 1 93 ? -3.287 3.705 3.621 1 98.94 93 MET A N 1
ATOM 703 C CA . MET A 1 93 ? -2.621 3.34 4.867 1 98.94 93 MET A CA 1
ATOM 704 C C . MET A 1 93 ? -3.475 2.369 5.676 1 98.94 93 MET A C 1
ATOM 706 O O . MET A 1 93 ? -4.68 2.572 5.824 1 98.94 93 MET A O 1
ATOM 710 N N . SER A 1 94 ? -2.873 1.315 6.164 1 98.94 94 SER A N 1
ATOM 711 C CA . SER A 1 94 ? -3.609 0.284 6.887 1 98.94 94 SER A CA 1
ATOM 712 C C . SER A 1 94 ? -2.996 0.027 8.258 1 98.94 94 SER A C 1
ATOM 714 O O . SER A 1 94 ? -1.772 -0.025 8.398 1 98.94 94 SER A O 1
ATOM 716 N N . LEU A 1 95 ? -3.836 -0.236 9.242 1 98.88 95 LEU A N 1
ATOM 717 C CA . LEU A 1 95 ? -3.344 -0.644 10.555 1 98.88 95 LEU A CA 1
ATOM 718 C C . LEU A 1 95 ? -2.68 -2.016 10.484 1 98.88 95 LEU A C 1
ATOM 720 O O . LEU A 1 95 ? -1.99 -2.424 11.422 1 98.88 95 LEU A O 1
ATOM 724 N N . ALA A 1 96 ? -2.789 -2.682 9.336 1 98.81 96 ALA A N 1
ATOM 725 C CA . ALA A 1 96 ? -2.088 -3.949 9.148 1 98.81 96 ALA A CA 1
ATOM 726 C C . ALA A 1 96 ? -0.578 -3.764 9.273 1 98.81 96 ALA A C 1
ATOM 728 O O . ALA A 1 96 ? 0.154 -4.723 9.523 1 98.81 96 ALA A O 1
ATOM 729 N N . GLN A 1 97 ? -0.09 -2.545 9.078 1 98.62 97 GLN A N 1
ATOM 730 C CA . GLN A 1 97 ? 1.348 -2.314 9.18 1 98.62 97 GLN A CA 1
ATOM 731 C C . GLN A 1 97 ? 1.789 -2.223 10.633 1 98.62 97 GLN A C 1
ATOM 733 O O . GLN A 1 97 ? 2.986 -2.186 10.922 1 98.62 97 GLN A O 1
ATOM 738 N N . THR A 1 98 ? 0.803 -2.09 11.531 1 97.56 98 THR A N 1
ATOM 739 C CA . THR A 1 98 ? 1.053 -2.068 12.969 1 97.56 98 THR A CA 1
ATOM 740 C C . THR A 1 98 ? 0.754 -3.43 13.586 1 97.56 98 THR A C 1
ATOM 742 O O . THR A 1 98 ? 0.377 -4.367 12.883 1 97.56 98 THR A O 1
ATOM 745 N N . SER A 1 99 ? 0.919 -3.506 14.93 1 96.31 99 SER A N 1
ATOM 746 C CA . SER A 1 99 ? 0.617 -4.758 15.617 1 96.31 99 SER A CA 1
ATOM 747 C C . SER A 1 99 ? -0.878 -4.891 15.883 1 96.31 99 SER A C 1
ATOM 749 O O . SER A 1 99 ? -1.347 -5.957 16.297 1 96.31 99 SER A O 1
ATOM 751 N N . TYR A 1 100 ? -1.67 -3.873 15.617 1 97.44 100 TYR A N 1
ATOM 752 C CA . TYR A 1 100 ? -3.072 -3.807 16.016 1 97.44 100 TYR A CA 1
ATOM 753 C C . TYR A 1 100 ? -3.861 -4.973 15.422 1 97.44 100 TYR A C 1
ATOM 755 O O . TYR A 1 100 ? -4.465 -5.754 16.156 1 97.44 100 TYR A O 1
ATOM 763 N N . CYS A 1 101 ? -3.836 -5.105 14.133 1 98.38 101 CYS A N 1
ATOM 764 C CA . CYS A 1 101 ? -4.672 -6.105 13.469 1 98.38 101 CYS A CA 1
ATOM 765 C C . CYS A 1 101 ? -4.242 -7.516 13.859 1 98.38 101 CYS A C 1
ATOM 767 O O . CYS A 1 101 ? -5.086 -8.367 14.133 1 98.38 101 CYS A O 1
ATOM 769 N N . LYS A 1 102 ? -2.936 -7.703 13.852 1 97 102 LYS A N 1
ATOM 770 C CA . LYS A 1 102 ? -2.43 -9.016 14.234 1 97 102 LYS A CA 1
ATOM 771 C C . LYS A 1 102 ? -2.84 -9.375 15.656 1 97 102 LYS A C 1
ATOM 773 O O . LYS A 1 102 ? -3.285 -10.492 15.922 1 97 102 LYS A O 1
ATOM 778 N N . LYS A 1 103 ? -2.719 -8.43 16.594 1 97.19 103 LYS A N 1
ATOM 779 C CA . LYS A 1 103 ? -3.059 -8.656 18 1 97.19 103 LYS A CA 1
ATOM 780 C C . LYS A 1 103 ? -4.543 -8.961 18.156 1 97.19 103 LYS A C 1
ATOM 782 O O . LYS A 1 103 ? -4.93 -9.734 19.047 1 97.19 103 LYS A O 1
ATOM 787 N N . GLN A 1 104 ? -5.344 -8.398 17.312 1 97.56 104 GLN A N 1
ATOM 788 C CA . GLN A 1 104 ? -6.785 -8.602 17.391 1 97.56 104 GLN A CA 1
ATOM 789 C C . GLN A 1 104 ? -7.203 -9.844 16.609 1 97.56 104 GLN A C 1
ATOM 791 O O . GLN A 1 104 ? -8.359 -10.258 16.656 1 97.56 104 GLN A O 1
ATOM 796 N N . GLY A 1 105 ? -6.207 -10.438 15.805 1 97.62 105 GLY A N 1
ATOM 797 C CA . GLY A 1 105 ? -6.508 -11.594 14.977 1 97.62 105 GLY A CA 1
ATOM 798 C C . GLY A 1 105 ? -7.242 -11.234 13.695 1 97.62 105 GLY A C 1
ATOM 799 O O . GLY A 1 105 ? -7.973 -12.055 13.141 1 97.62 105 GLY A O 1
ATOM 800 N N . TYR A 1 106 ? -7.105 -9.938 13.289 1 98.56 106 TYR A N 1
ATOM 801 C CA . TYR A 1 106 ? -7.781 -9.492 12.078 1 98.56 106 TYR A CA 1
ATOM 802 C C . TYR A 1 106 ? -6.906 -9.719 10.852 1 98.56 106 TYR A C 1
ATOM 804 O O . TYR A 1 106 ? -5.73 -9.352 10.844 1 98.56 106 TYR A O 1
ATOM 812 N N . ASP A 1 107 ? -7.488 -10.383 9.805 1 98.81 107 ASP A N 1
ATOM 813 C CA . ASP A 1 107 ? -6.871 -10.391 8.484 1 98.81 107 ASP A CA 1
ATOM 814 C C . ASP A 1 107 ? -6.73 -8.969 7.93 1 98.81 107 ASP A C 1
ATOM 816 O O . ASP A 1 107 ? -7.598 -8.125 8.156 1 98.81 107 ASP A O 1
ATOM 820 N N . PRO A 1 108 ? -5.684 -8.703 7.156 1 98.81 108 PRO A N 1
ATOM 821 C CA . PRO A 1 108 ? -5.512 -7.363 6.598 1 98.81 108 PRO A CA 1
ATOM 822 C C . PRO A 1 108 ? -6.699 -6.918 5.746 1 98.81 108 PRO A C 1
ATOM 824 O O . PRO A 1 108 ? -6.953 -5.719 5.609 1 98.81 108 PRO A O 1
ATOM 827 N N . GLN A 1 109 ? -7.438 -7.844 5.203 1 98.69 109 GLN A N 1
ATOM 828 C CA . GLN A 1 109 ? -8.586 -7.508 4.367 1 98.69 109 GLN A CA 1
ATOM 829 C C . GLN A 1 109 ? -9.883 -7.52 5.172 1 98.69 109 GLN A C 1
ATOM 831 O O . GLN A 1 109 ? -10.953 -7.227 4.641 1 98.69 109 GLN A O 1
ATOM 836 N N . ASP A 1 110 ? -9.852 -7.93 6.488 1 98.56 110 ASP A N 1
ATOM 837 C CA . ASP A 1 110 ? -11 -7.816 7.383 1 98.56 110 ASP A CA 1
ATOM 838 C C . ASP A 1 110 ? -11.359 -6.355 7.629 1 98.56 110 ASP A C 1
ATOM 840 O O . ASP A 1 110 ? -10.492 -5.535 7.938 1 98.56 110 ASP A O 1
ATOM 844 N N . PRO A 1 111 ? -12.672 -5.996 7.492 1 98.38 111 PRO A N 1
ATOM 845 C CA . PRO A 1 111 ? -13.055 -4.602 7.707 1 98.38 111 PRO A CA 1
ATOM 846 C C . PRO A 1 111 ? -12.617 -4.07 9.07 1 98.38 111 PRO A C 1
ATOM 848 O O . PRO A 1 111 ? -12.414 -2.863 9.234 1 98.38 111 PRO A O 1
ATOM 851 N N . LEU A 1 112 ? -12.383 -4.934 10.008 1 98.62 112 LEU A N 1
ATOM 852 C CA . LEU A 1 112 ? -12 -4.496 11.344 1 98.62 112 LEU A CA 1
ATOM 853 C C .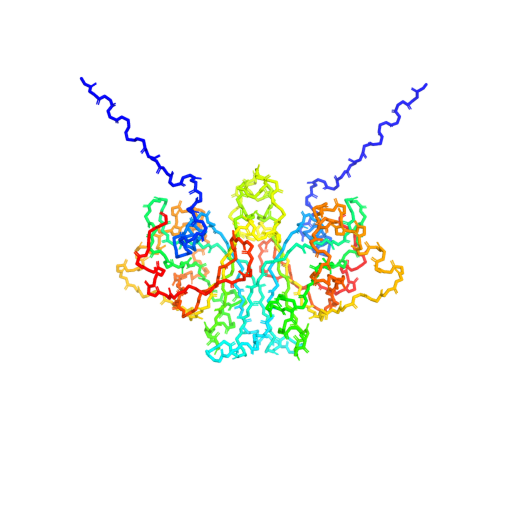 LEU A 1 112 ? -10.531 -4.102 11.391 1 98.62 112 LEU A C 1
ATOM 855 O O . LEU A 1 112 ? -10.086 -3.449 12.336 1 98.62 112 LEU A O 1
ATOM 859 N N . CYS A 1 113 ? -9.734 -4.574 10.492 1 98.69 113 CYS A N 1
ATOM 860 C CA . CYS A 1 113 ? -8.391 -4.047 10.297 1 98.69 113 CYS A CA 1
ATOM 861 C C . CYS A 1 113 ? -8.422 -2.748 9.5 1 98.69 113 CYS A C 1
ATOM 863 O O . CYS A 1 113 ? -8.25 -2.76 8.281 1 98.69 113 CYS A O 1
ATOM 865 N N . ALA A 1 114 ? -8.594 -1.675 10.156 1 98.88 114 ALA A N 1
ATOM 866 C CA . ALA A 1 114 ? -8.977 -0.4 9.555 1 98.88 114 ALA A CA 1
ATOM 867 C C . ALA A 1 114 ? -7.898 0.108 8.602 1 98.88 114 ALA A C 1
ATOM 869 O O . ALA A 1 114 ? -6.707 0.005 8.891 1 98.88 114 ALA A O 1
ATOM 870 N N . HIS A 1 115 ? -8.305 0.559 7.488 1 98.88 115 HIS A N 1
ATOM 871 C CA . HIS A 1 115 ? -7.43 1.279 6.57 1 98.88 115 HIS A CA 1
ATOM 872 C C . HIS A 1 115 ? -8.148 2.463 5.938 1 98.88 115 HIS A C 1
ATOM 874 O O . HIS A 1 115 ? -9.383 2.508 5.918 1 98.88 115 HIS A O 1
ATOM 880 N N . VAL A 1 116 ? -7.398 3.422 5.559 1 98.94 116 VAL A N 1
ATOM 881 C CA . VAL A 1 116 ? -7.902 4.648 4.953 1 98.94 116 VAL A CA 1
ATOM 882 C C . VAL A 1 116 ? -7.324 4.812 3.549 1 98.94 116 VAL A C 1
ATOM 884 O O . VAL A 1 116 ? -6.223 4.34 3.27 1 98.94 116 VAL A O 1
ATOM 887 N N . ILE A 1 117 ? -8.102 5.359 2.662 1 98.88 117 ILE A N 1
ATOM 888 C CA . ILE A 1 117 ? -7.691 5.77 1.325 1 98.88 117 ILE A CA 1
ATOM 889 C C . ILE A 1 117 ? -7.91 7.27 1.156 1 98.88 117 ILE A C 1
ATOM 891 O O . ILE A 1 117 ? -9.039 7.754 1.239 1 98.88 117 ILE A O 1
ATOM 895 N N . PHE A 1 118 ? -6.82 7.945 0.948 1 98.94 118 PHE A N 1
ATOM 896 C CA . PHE A 1 118 ? -6.863 9.367 0.617 1 98.94 118 PHE A CA 1
ATOM 897 C C . PHE A 1 118 ? -6.719 9.578 -0.886 1 98.94 118 PHE A C 1
ATOM 899 O O . PHE A 1 118 ? -5.965 8.859 -1.549 1 98.94 118 PHE A O 1
ATOM 906 N N . TYR A 1 119 ? -7.457 10.5 -1.382 1 98.81 119 TYR A N 1
ATOM 907 C CA . TYR A 1 119 ? -7.234 11.047 -2.713 1 98.81 119 TYR A CA 1
ATOM 908 C C . TYR A 1 119 ? -6.961 12.547 -2.643 1 98.81 119 TYR A C 1
ATOM 910 O O . TYR A 1 119 ? -7.602 13.266 -1.869 1 98.81 119 TYR A O 1
ATOM 918 N N . GLY A 1 120 ? -5.996 12.961 -3.445 1 98.88 120 GLY A N 1
ATOM 919 C CA . GLY A 1 120 ? -5.715 14.391 -3.525 1 98.88 120 GLY A CA 1
ATOM 920 C C . GLY A 1 120 ? -4.578 14.719 -4.477 1 98.88 120 GLY A C 1
ATOM 921 O O . GLY A 1 120 ? -4.324 13.977 -5.426 1 98.88 120 GLY A O 1
ATOM 922 N N . VAL A 1 121 ? -4.031 15.898 -4.309 1 98.94 121 VAL A N 1
ATOM 923 C CA . VAL A 1 121 ? -2.959 16.422 -5.145 1 98.94 121 VAL A CA 1
ATOM 924 C C . VAL A 1 121 ? -1.669 16.516 -4.332 1 98.94 121 VAL A C 1
ATOM 926 O O . VAL A 1 121 ? -1.643 17.141 -3.264 1 98.94 121 VAL A O 1
ATOM 929 N N . VAL A 1 122 ? -0.619 15.852 -4.832 1 98.94 122 VAL A N 1
ATOM 930 C CA . VAL A 1 122 ? 0.682 15.953 -4.18 1 98.94 122 VAL A CA 1
ATOM 931 C C . VAL A 1 122 ? 1.349 17.281 -4.566 1 98.94 122 VAL A C 1
ATOM 933 O O . VAL A 1 122 ? 1.427 17.609 -5.75 1 98.94 122 VAL A O 1
ATOM 936 N N . GLU A 1 123 ? 1.789 17.953 -3.533 1 98.75 123 GLU A N 1
ATOM 937 C CA . GLU A 1 123 ? 2.395 19.266 -3.746 1 98.75 123 GLU A CA 1
ATOM 938 C C . GLU A 1 123 ? 3.689 19.406 -2.953 1 98.75 123 GLU A C 1
ATOM 940 O O . GLU A 1 123 ? 3.773 18.984 -1.803 1 98.75 123 GLU A O 1
ATOM 945 N N . LYS A 1 124 ? 4.703 20.047 -3.609 1 98.75 124 LYS A N 1
ATOM 946 C CA . LYS A 1 124 ? 5.902 20.422 -2.869 1 98.75 124 LYS A CA 1
ATOM 947 C C . LYS A 1 124 ? 5.582 21.453 -1.793 1 98.75 124 LYS A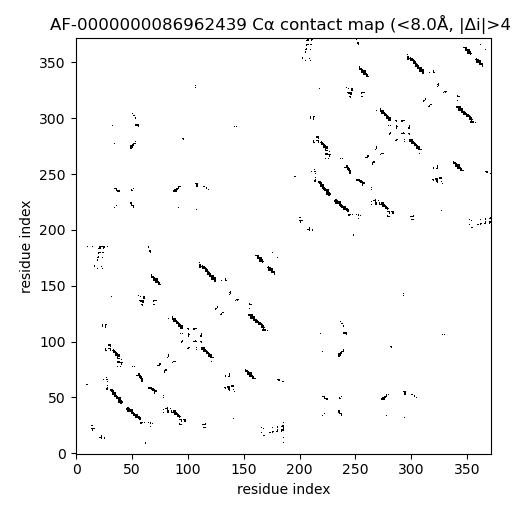 C 1
ATOM 949 O O . LYS A 1 124 ? 4.855 22.422 -2.047 1 98.75 124 LYS A O 1
ATOM 954 N N . VAL A 1 125 ? 6.051 21.188 -0.6 1 98.75 125 VAL A N 1
ATOM 955 C CA . VAL A 1 125 ? 5.859 22.141 0.492 1 98.75 125 VAL A CA 1
ATOM 956 C C . VAL A 1 125 ? 6.824 23.312 0.337 1 98.75 125 VAL A C 1
ATOM 958 O O . VAL A 1 125 ? 8.039 23.109 0.222 1 98.75 125 VAL A O 1
ATOM 961 N N . GLN A 1 126 ? 6.281 24.5 0.319 1 96.81 126 GLN A N 1
ATOM 962 C CA . GLN A 1 126 ? 7.121 25.688 0.187 1 96.81 126 GLN A CA 1
ATOM 963 C C . GLN A 1 126 ? 7.875 25.969 1.482 1 96.81 126 GLN A C 1
ATOM 965 O O . GLN A 1 126 ? 7.398 25.656 2.57 1 96.81 126 GLN A O 1
ATOM 970 N N . ASN A 1 127 ? 8.984 26.625 1.271 1 94.38 127 ASN A N 1
ATOM 971 C CA . ASN A 1 127 ? 9.773 27 2.439 1 94.38 127 ASN A CA 1
ATOM 972 C C . ASN A 1 127 ? 8.969 27.859 3.412 1 94.38 127 ASN A C 1
ATOM 974 O O . ASN A 1 127 ? 8.07 28.594 3.002 1 94.38 127 ASN A O 1
ATOM 978 N N . GLY A 1 128 ? 9.367 27.672 4.699 1 96.06 128 GLY A N 1
ATOM 979 C CA . GLY A 1 128 ? 8.664 28.422 5.734 1 96.06 128 GLY A CA 1
ATOM 980 C C . GLY A 1 128 ? 8.133 27.531 6.848 1 96.06 128 GLY A C 1
ATOM 981 O O . GLY A 1 128 ? 8.719 26.5 7.152 1 96.06 128 GLY A O 1
ATOM 982 N N . THR A 1 129 ? 7.113 27.984 7.477 1 97.56 129 THR A N 1
ATOM 983 C CA . THR A 1 129 ? 6.57 27.359 8.68 1 97.56 129 THR A CA 1
ATOM 984 C C . THR A 1 129 ? 6.086 25.938 8.383 1 97.56 129 THR A C 1
ATOM 986 O O . THR A 1 129 ? 6.332 25.031 9.164 1 97.56 129 THR A O 1
ATOM 989 N N . GLU A 1 130 ? 5.43 25.75 7.234 1 98.19 130 GLU A N 1
ATOM 990 C CA . GLU A 1 130 ? 4.93 24.422 6.926 1 98.19 130 GLU A CA 1
ATOM 991 C C . GLU A 1 130 ? 6.074 23.453 6.641 1 98.19 130 GLU A C 1
ATOM 993 O O . GLU A 1 130 ? 6.008 22.281 7.004 1 98.19 130 GLU A O 1
ATOM 998 N N . ALA A 1 131 ? 7.07 23.938 5.977 1 98.5 131 ALA A N 1
ATOM 999 C CA . ALA A 1 131 ? 8.227 23.078 5.711 1 98.5 131 ALA A CA 1
ATOM 1000 C C . ALA A 1 131 ? 8.898 22.641 7.012 1 98.5 131 ALA A C 1
ATOM 1002 O O . ALA A 1 131 ? 9.328 21.5 7.141 1 98.5 131 ALA A O 1
ATOM 1003 N N . ASP A 1 132 ? 9.016 23.562 7.957 1 98.5 132 ASP A N 1
ATOM 1004 C CA . ASP A 1 132 ? 9.562 23.219 9.266 1 98.5 132 ASP A CA 1
ATOM 1005 C C . ASP A 1 132 ? 8.727 22.141 9.953 1 98.5 132 ASP A C 1
ATOM 1007 O O . ASP A 1 132 ? 9.273 21.203 10.555 1 98.5 132 ASP A O 1
ATOM 1011 N N . PHE A 1 133 ? 7.426 22.281 9.898 1 98.69 133 PHE A N 1
ATOM 1012 C CA . PHE A 1 133 ? 6.539 21.281 10.484 1 98.69 133 PHE A CA 1
ATOM 1013 C C . PHE A 1 133 ? 6.703 19.938 9.789 1 98.69 133 PHE A C 1
ATOM 1015 O O . PHE A 1 133 ? 6.805 18.906 10.445 1 98.69 133 PHE A O 1
ATOM 1022 N N . ALA A 1 134 ? 6.691 19.938 8.438 1 98.88 134 ALA A N 1
ATOM 1023 C CA . ALA A 1 134 ? 6.852 18.703 7.668 1 98.88 134 ALA A CA 1
ATOM 1024 C C . ALA A 1 134 ? 8.156 18 8.031 1 98.88 134 ALA A C 1
ATOM 1026 O O . ALA A 1 134 ? 8.18 16.781 8.211 1 98.88 134 ALA A O 1
ATOM 1027 N N . LYS A 1 135 ? 9.203 18.797 8.133 1 98.88 135 LYS A N 1
ATOM 1028 C CA . LYS A 1 135 ? 10.492 18.25 8.539 1 98.88 135 LYS A CA 1
ATOM 1029 C C . LYS A 1 135 ? 10.398 17.578 9.898 1 98.88 135 LYS A C 1
ATOM 1031 O O . LYS A 1 135 ? 10.828 16.438 10.062 1 98.88 135 LYS A O 1
ATOM 1036 N N . THR A 1 136 ? 9.875 18.281 10.867 1 98.88 136 THR A N 1
ATOM 1037 C CA . THR A 1 136 ? 9.734 17.719 12.211 1 98.88 136 THR A CA 1
ATOM 1038 C C . THR A 1 136 ? 8.852 16.484 12.195 1 98.88 136 THR A C 1
ATOM 1040 O O . THR A 1 136 ? 9.18 15.477 12.828 1 98.88 136 THR A O 1
ATOM 1043 N N . ALA A 1 137 ? 7.707 16.531 11.453 1 98.88 137 ALA A N 1
ATOM 1044 C CA . ALA A 1 137 ? 6.793 15.406 11.336 1 98.88 137 ALA A CA 1
ATOM 1045 C C . ALA A 1 137 ? 7.516 14.164 10.812 1 98.88 137 ALA A C 1
ATOM 1047 O O . ALA A 1 137 ? 7.453 13.094 11.422 1 98.88 137 ALA A O 1
ATOM 1048 N N . LEU A 1 138 ? 8.281 14.352 9.719 1 98.94 138 LEU A N 1
ATOM 1049 C CA . LEU A 1 138 ? 8.922 13.227 9.039 1 98.94 138 LEU A CA 1
ATOM 1050 C C . LEU A 1 138 ? 10.156 12.766 9.805 1 98.94 138 LEU A C 1
ATOM 1052 O O . LEU A 1 138 ? 10.312 11.57 10.07 1 98.94 138 LEU A O 1
ATOM 1056 N N . PHE A 1 139 ? 10.977 13.688 10.25 1 98.94 139 PHE A N 1
ATOM 1057 C CA . PHE A 1 139 ? 12.266 13.289 10.812 1 98.94 139 PHE A CA 1
ATOM 1058 C C . PHE A 1 139 ? 12.094 12.727 12.219 1 98.94 139 PHE A C 1
ATOM 1060 O O . PHE A 1 139 ? 12.914 11.93 12.672 1 98.94 139 PHE A O 1
ATOM 1067 N N . SER A 1 140 ? 11.047 13.109 12.938 1 98.81 140 SER A N 1
ATOM 1068 C CA . SER A 1 140 ? 10.789 12.523 14.25 1 98.81 140 SER A CA 1
ATOM 1069 C C . SER A 1 140 ? 10.312 11.078 14.133 1 98.81 140 SER A C 1
ATOM 1071 O O . SER A 1 140 ? 10.656 10.242 14.969 1 98.81 140 SER A O 1
ATOM 1073 N N . ARG A 1 141 ? 9.57 10.797 13.031 1 98.56 141 ARG A N 1
ATOM 1074 C CA . ARG A 1 141 ? 9.008 9.461 12.859 1 98.56 141 ARG A CA 1
ATOM 1075 C C . ARG A 1 141 ? 9.914 8.594 11.992 1 98.56 141 ARG A C 1
ATOM 1077 O O . ARG A 1 141 ? 9.828 7.363 12.023 1 98.56 141 ARG A O 1
ATOM 1084 N N . HIS A 1 142 ? 10.75 9.188 11.18 1 98.88 142 HIS A N 1
ATOM 1085 C CA . HIS A 1 142 ? 11.703 8.562 10.266 1 98.88 142 HIS A CA 1
ATOM 1086 C C . HIS A 1 142 ? 13.094 9.156 10.43 1 98.88 142 HIS A C 1
ATOM 1088 O O . HIS A 1 142 ? 13.594 9.836 9.523 1 98.88 142 HIS A O 1
ATOM 1094 N N . PRO A 1 143 ? 13.742 8.852 11.523 1 98.62 143 PRO A N 1
ATOM 1095 C CA . PRO A 1 143 ? 14.969 9.57 11.883 1 98.62 143 PRO A CA 1
ATOM 1096 C C . PRO A 1 143 ? 16.094 9.383 10.859 1 98.62 143 PRO A C 1
ATOM 1098 O O . PRO A 1 143 ? 16.938 10.258 10.711 1 98.62 143 PRO A O 1
ATOM 1101 N N . GLU A 1 144 ? 16.109 8.328 10.141 1 98.06 144 GLU A N 1
ATOM 1102 C CA . GLU A 1 144 ? 17.172 8.094 9.18 1 98.06 144 GLU A CA 1
ATOM 1103 C C . GLU A 1 144 ? 17.141 9.117 8.047 1 98.06 144 GLU A C 1
ATOM 1105 O O . GLU A 1 144 ? 18.156 9.375 7.402 1 98.06 144 GLU A O 1
ATOM 1110 N N . MET A 1 145 ? 16.016 9.711 7.82 1 98.62 145 MET A N 1
ATOM 1111 C CA . MET A 1 145 ? 15.852 10.672 6.738 1 98.62 145 MET A CA 1
ATOM 1112 C C . MET A 1 145 ? 16.859 11.812 6.867 1 98.62 145 MET A C 1
ATOM 1114 O O . MET A 1 145 ? 17.328 12.352 5.863 1 98.62 145 MET A O 1
ATOM 1118 N N . ALA A 1 146 ? 17.172 12.195 8.078 1 98.31 146 ALA A N 1
ATOM 1119 C CA . ALA A 1 146 ? 18.078 13.312 8.328 1 98.31 146 ALA A CA 1
ATOM 1120 C C . ALA A 1 146 ? 19.469 13.016 7.773 1 98.31 146 ALA A C 1
ATOM 1122 O O . ALA A 1 146 ? 20.281 13.93 7.586 1 98.31 146 ALA A O 1
ATOM 1123 N N . PHE A 1 147 ? 19.719 11.695 7.469 1 98.19 147 PHE A N 1
ATOM 1124 C CA . PHE A 1 147 ? 21.062 11.305 7.082 1 98.19 147 PHE A CA 1
ATOM 1125 C C . PHE A 1 147 ? 21.094 10.812 5.641 1 98.19 147 PHE A C 1
ATOM 1127 O O . PHE A 1 147 ? 22.125 10.328 5.168 1 98.19 147 PHE A O 1
ATOM 1134 N N . TRP A 1 148 ? 19.938 10.898 4.938 1 98.25 148 TRP A N 1
ATOM 1135 C CA . TRP A 1 148 ? 19.906 10.484 3.541 1 98.25 148 TRP A CA 1
ATOM 1136 C C . TRP A 1 148 ? 20.797 11.375 2.686 1 98.25 148 TRP A C 1
ATOM 1138 O O . TRP A 1 148 ? 21 12.547 3.006 1 98.25 148 TRP A O 1
ATOM 1148 N N . PRO A 1 149 ? 21.391 10.812 1.602 1 97.31 149 PRO A N 1
ATOM 1149 C CA . PRO A 1 149 ? 22.391 11.531 0.821 1 97.31 149 PRO A CA 1
ATOM 1150 C C . PRO A 1 149 ? 21.875 12.875 0.306 1 97.31 149 PRO A C 1
ATOM 1152 O O . PRO A 1 149 ? 20.906 12.922 -0.442 1 97.31 149 PRO A O 1
ATOM 1155 N N . VAL A 1 150 ? 22.547 13.922 0.582 1 96.81 150 VAL A N 1
ATOM 1156 C CA . VAL A 1 150 ? 22.141 15.289 0.254 1 96.81 150 VAL A CA 1
ATOM 1157 C C . VAL A 1 150 ? 22.047 15.453 -1.261 1 96.81 150 VAL A C 1
ATOM 1159 O O . VAL A 1 150 ? 21.203 16.203 -1.757 1 96.81 150 VAL A O 1
ATOM 1162 N N . GLY A 1 151 ? 22.812 14.695 -2.018 1 97.25 151 GLY A N 1
ATOM 1163 C CA . GLY A 1 151 ? 22.875 1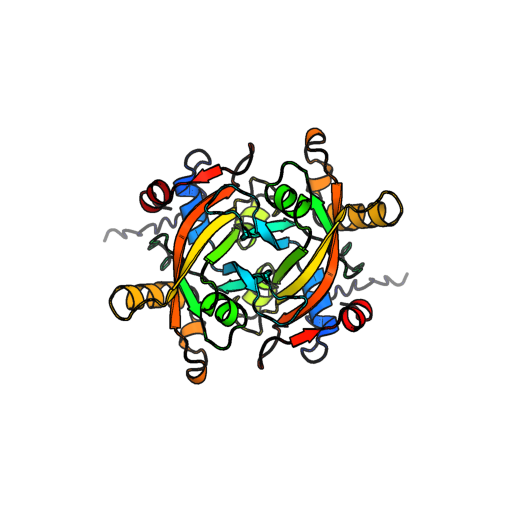4.797 -3.467 1 97.25 151 GLY A CA 1
ATOM 1164 C C . GLY A 1 151 ? 21.578 14.398 -4.145 1 97.25 151 GLY A C 1
ATOM 1165 O O . GLY A 1 151 ? 21.359 14.688 -5.328 1 97.25 151 GLY A O 1
ATOM 1166 N N . HIS A 1 152 ? 20.641 13.805 -3.387 1 97.69 152 HIS A N 1
ATOM 1167 C CA . HIS A 1 152 ? 19.375 13.391 -3.967 1 97.69 152 HIS A CA 1
ATOM 1168 C C . HIS A 1 152 ? 18.406 14.562 -4.059 1 97.69 152 HIS A C 1
ATOM 1170 O O . HIS A 1 152 ? 17.328 14.438 -4.652 1 97.69 152 HIS A O 1
ATOM 1176 N N . ASN A 1 153 ? 18.781 15.703 -3.492 1 98 153 ASN A N 1
ATOM 1177 C CA . ASN A 1 153 ? 17.969 16.906 -3.553 1 98 153 ASN A CA 1
ATOM 1178 C C . ASN A 1 153 ? 16.547 16.641 -3.07 1 98 153 ASN A C 1
ATOM 1180 O O . ASN A 1 153 ? 15.578 16.953 -3.77 1 98 153 ASN A O 1
ATOM 1184 N N . TRP A 1 154 ? 16.5 16.203 -1.842 1 98.56 154 TRP A N 1
ATOM 1185 C CA . TRP A 1 154 ? 15.227 15.859 -1.224 1 98.56 154 TRP A CA 1
ATOM 1186 C C . TRP A 1 154 ? 14.359 17.094 -1.015 1 98.56 154 TRP A C 1
ATOM 1188 O O . TRP A 1 154 ? 14.875 18.188 -0.77 1 98.56 154 TRP A O 1
ATOM 1198 N N . PHE A 1 155 ? 13.055 16.922 -1.12 1 98.81 155 PHE A N 1
ATOM 1199 C CA . PHE A 1 155 ? 12.117 18 -0.797 1 98.81 155 PHE A CA 1
ATOM 1200 C C . PHE A 1 155 ? 10.898 17.438 -0.055 1 98.81 155 PHE A C 1
ATOM 1202 O O . PHE A 1 155 ? 10.539 16.281 -0.225 1 98.81 155 PHE A O 1
ATOM 1209 N N . PHE A 1 156 ? 10.344 18.25 0.815 1 98.94 156 PHE A N 1
ATOM 1210 C CA . PHE A 1 156 ? 9.117 17.906 1.515 1 98.94 156 PHE A CA 1
ATOM 1211 C C . PHE A 1 156 ? 7.906 18.094 0.607 1 98.94 156 PHE A C 1
ATOM 1213 O O . PHE A 1 156 ? 7.836 19.078 -0.144 1 98.94 156 PHE A O 1
ATOM 1220 N N . ALA A 1 157 ? 7.051 17.156 0.604 1 98.94 157 ALA A N 1
ATOM 1221 C CA . ALA A 1 157 ? 5.777 17.234 -0.115 1 98.94 157 ALA A CA 1
ATOM 1222 C C . ALA A 1 157 ? 4.613 16.859 0.797 1 98.94 157 ALA A C 1
ATOM 1224 O O . ALA A 1 157 ? 4.812 16.281 1.87 1 98.94 157 ALA A O 1
ATOM 1225 N N . LYS A 1 158 ? 3.469 17.25 0.453 1 98.94 158 LYS A N 1
ATOM 1226 C CA . LYS A 1 158 ? 2.25 16.891 1.165 1 98.94 158 LYS A CA 1
ATOM 1227 C C . LYS A 1 158 ? 1.165 16.422 0.194 1 98.94 158 LYS A C 1
ATOM 1229 O O . LYS A 1 158 ? 1.22 16.734 -0.998 1 98.94 158 LYS A O 1
ATOM 1234 N N . LEU A 1 159 ? 0.242 15.641 0.66 1 98.94 159 LEU A N 1
ATOM 1235 C CA . LEU A 1 159 ? -0.993 15.344 -0.06 1 98.94 159 LEU A CA 1
ATOM 1236 C C . LEU A 1 159 ? -2.098 16.312 0.338 1 98.94 159 LEU A C 1
ATOM 1238 O O . LEU A 1 159 ? -2.535 16.328 1.491 1 98.94 159 LEU A O 1
ATOM 1242 N N . ASN A 1 160 ? -2.469 17.188 -0.617 1 98.88 160 ASN A N 1
ATOM 1243 C CA . ASN A 1 160 ? -3.684 17.984 -0.433 1 98.88 160 ASN A CA 1
ATOM 1244 C C . ASN A 1 160 ? -4.938 17.125 -0.641 1 98.88 160 ASN A C 1
ATOM 1246 O O . ASN A 1 160 ? -5.312 16.844 -1.778 1 98.88 160 ASN A O 1
ATOM 1250 N N . ILE A 1 161 ? -5.605 16.828 0.442 1 98.81 161 ILE A N 1
ATOM 1251 C CA . ILE A 1 161 ? -6.656 15.812 0.456 1 98.81 161 ILE A CA 1
ATOM 1252 C C . ILE A 1 161 ? -7.93 16.391 -0.168 1 98.81 161 ILE A C 1
ATOM 1254 O O . ILE A 1 161 ? -8.367 17.484 0.187 1 98.81 161 ILE A O 1
ATOM 1258 N N . ILE A 1 162 ? -8.5 15.641 -1.082 1 98.62 162 ILE A N 1
ATOM 1259 C CA . ILE A 1 162 ? -9.75 16 -1.745 1 98.62 162 ILE A CA 1
ATOM 1260 C C . ILE A 1 162 ? -10.859 15.055 -1.312 1 98.62 162 ILE A C 1
ATOM 1262 O O . ILE A 1 162 ? -11.984 15.484 -1.052 1 98.62 162 ILE A O 1
ATOM 1266 N N . ASN A 1 163 ? -10.617 13.734 -1.243 1 98.25 163 ASN A N 1
ATOM 1267 C CA . ASN A 1 163 ? -11.57 12.719 -0.809 1 98.25 163 ASN A CA 1
ATOM 1268 C C . ASN A 1 163 ? -10.93 11.719 0.146 1 98.25 163 ASN A C 1
ATOM 1270 O O . ASN A 1 163 ? -9.719 11.492 0.094 1 98.25 163 ASN A O 1
ATOM 1274 N N . ILE A 1 164 ? -11.758 11.141 1.035 1 98.69 164 ILE A N 1
ATOM 1275 C CA . ILE A 1 164 ? -11.297 10.148 2.006 1 98.69 164 ILE A CA 1
ATOM 1276 C C . ILE A 1 164 ? -12.297 8.992 2.07 1 98.69 164 ILE A C 1
ATOM 1278 O O . ILE A 1 164 ? -13.5 9.211 2.178 1 98.69 164 ILE A O 1
ATOM 1282 N N . TRP A 1 165 ? -11.82 7.828 1.996 1 98.44 165 TRP A N 1
ATOM 1283 C CA . TRP A 1 165 ? -12.586 6.617 2.275 1 98.44 165 TRP A CA 1
ATOM 1284 C C . TRP A 1 165 ? -12.008 5.875 3.477 1 98.44 165 TRP A C 1
ATOM 1286 O O . TRP A 1 165 ? -10.789 5.844 3.666 1 98.44 165 TRP A O 1
ATOM 1296 N N . LEU A 1 166 ? -12.867 5.312 4.238 1 98.81 166 LEU A N 1
ATOM 1297 C CA . LEU A 1 166 ? -12.492 4.559 5.43 1 98.81 166 LEU A CA 1
ATOM 1298 C C . LEU A 1 166 ? -13.203 3.211 5.469 1 98.81 166 LEU A C 1
ATOM 1300 O O . LEU A 1 166 ? -14.422 3.143 5.312 1 98.81 166 LEU A O 1
ATOM 1304 N N . LEU A 1 167 ? -12.477 2.201 5.523 1 98.69 167 LEU A N 1
ATOM 1305 C CA . LEU A 1 167 ? -13.008 0.898 5.906 1 98.69 167 LEU A CA 1
ATOM 1306 C C . LEU A 1 167 ? -12.539 0.506 7.301 1 98.69 167 LEU A C 1
ATOM 1308 O O . LEU A 1 167 ? -11.344 0.281 7.52 1 98.69 167 LEU A O 1
ATOM 1312 N N . ASP A 1 168 ? -13.492 0.434 8.258 1 98.62 168 ASP A N 1
ATOM 1313 C CA . ASP A 1 168 ? -13.086 0.208 9.641 1 98.62 168 ASP A CA 1
ATOM 1314 C C . ASP A 1 168 ? -14.07 -0.71 10.359 1 98.62 168 ASP A C 1
ATOM 1316 O O . ASP A 1 168 ? -13.82 -1.121 11.492 1 98.62 168 ASP A O 1
ATOM 1320 N N . PHE A 1 169 ? -15.156 -0.985 9.773 1 98.25 169 PHE A N 1
ATOM 1321 C CA . PHE A 1 169 ? -16.234 -1.795 10.336 1 98.25 169 PHE A CA 1
ATOM 1322 C C . PHE A 1 169 ? -17.078 -2.406 9.227 1 98.25 169 PHE A C 1
ATOM 1324 O O . PHE A 1 169 ? -16.906 -2.078 8.055 1 98.25 169 PHE A O 1
ATOM 1331 N N . PHE A 1 170 ? -17.922 -3.307 9.617 1 96.56 170 PHE A N 1
ATOM 1332 C CA . PHE A 1 170 ? -18.797 -3.961 8.656 1 96.56 170 PHE A CA 1
ATOM 1333 C C . PHE A 1 170 ? -19.812 -2.975 8.086 1 96.56 170 PHE A C 1
ATOM 1335 O O . PHE A 1 170 ? -20.172 -1.998 8.75 1 96.56 170 PHE A O 1
ATOM 1342 N N . GLY A 1 171 ? -20.219 -3.178 6.879 1 94.19 171 GLY A N 1
ATOM 1343 C CA . GLY A 1 171 ? -21.203 -2.307 6.246 1 94.19 171 GLY A CA 1
ATOM 1344 C C . GLY A 1 171 ? -20.641 -1.545 5.059 1 94.19 171 GLY A C 1
ATOM 1345 O O . GLY A 1 171 ? -21.312 -0.659 4.52 1 94.19 171 GLY A O 1
ATOM 1346 N N . GLY A 1 172 ? -19.438 -1.821 4.676 1 93.12 172 GLY A N 1
ATOM 1347 C CA . GLY A 1 172 ? -18.844 -1.229 3.482 1 93.12 172 GLY A CA 1
ATOM 1348 C C . GLY A 1 172 ? -18 -0.008 3.775 1 93.12 172 GLY A C 1
ATOM 1349 O O . GLY A 1 172 ? -17.984 0.491 4.902 1 93.12 172 GLY A O 1
ATOM 1350 N N . ILE A 1 173 ? -17.328 0.428 2.793 1 95.06 173 ILE A N 1
ATOM 1351 C CA . ILE A 1 173 ? -16.422 1.582 2.844 1 95.06 173 ILE A CA 1
ATOM 1352 C C . ILE A 1 173 ? -17.234 2.85 3.104 1 95.06 173 ILE A C 1
ATOM 1354 O O . ILE A 1 173 ? -18.359 2.998 2.594 1 95.06 173 ILE A O 1
ATOM 1358 N N . LYS A 1 174 ? -16.766 3.773 3.924 1 97.31 174 LYS A N 1
ATOM 1359 C CA . LYS A 1 174 ? -17.406 5.035 4.262 1 97.31 174 LYS A CA 1
ATOM 1360 C C . LYS A 1 174 ? -16.641 6.223 3.684 1 97.31 174 LYS A C 1
ATOM 1362 O O . LYS A 1 174 ? -15.414 6.188 3.602 1 97.31 174 LYS A O 1
ATOM 1367 N N . THR A 1 175 ? -17.453 7.23 3.33 1 97 175 THR A N 1
ATOM 1368 C CA . THR A 1 175 ? -16.844 8.492 2.918 1 97 175 THR A CA 1
ATOM 1369 C C . THR A 1 175 ? -16.719 9.445 4.102 1 97 175 THR A C 1
ATOM 1371 O O . THR A 1 175 ? -17.656 9.594 4.883 1 97 175 THR A O 1
ATOM 1374 N N . VAL A 1 176 ? -15.523 9.992 4.297 1 98.56 176 VAL A N 1
ATOM 1375 C CA . VAL A 1 176 ? -15.266 11.047 5.273 1 98.56 176 VAL A CA 1
ATOM 1376 C C . VAL A 1 176 ? -14.922 12.344 4.551 1 98.56 176 VAL A C 1
ATOM 1378 O O . VAL A 1 176 ? -14.008 12.375 3.717 1 98.56 176 VAL A O 1
ATOM 1381 N N . THR A 1 177 ? -15.594 13.43 4.824 1 98.38 177 THR A N 1
ATOM 1382 C CA . THR A 1 177 ? -15.25 14.688 4.172 1 98.38 177 THR A CA 1
ATOM 1383 C C . THR A 1 177 ? -13.945 15.25 4.734 1 98.38 177 THR A C 1
ATOM 1385 O O . THR A 1 177 ? -13.633 15.055 5.914 1 98.38 177 THR A O 1
ATOM 1388 N N . PRO A 1 178 ? -13.258 15.961 3.883 1 98.69 178 PRO A N 1
ATOM 1389 C CA . PRO A 1 178 ? -12.062 16.609 4.414 1 98.69 178 PRO A CA 1
ATOM 1390 C C . PRO A 1 178 ? -12.359 17.547 5.586 1 98.69 178 PRO A C 1
ATOM 1392 O O . PRO A 1 178 ? -11.578 17.625 6.535 1 98.69 178 PRO A O 1
ATOM 1395 N N . GLU A 1 179 ? -13.453 18.219 5.523 1 98.75 179 GLU A N 1
ATOM 1396 C CA . GLU A 1 179 ? -13.836 19.109 6.617 1 98.75 179 GLU A CA 1
ATOM 1397 C C . GLU A 1 179 ? -13.984 18.328 7.93 1 98.75 179 GLU A C 1
ATOM 1399 O O . GLU A 1 179 ? -13.398 18.719 8.945 1 98.75 179 GLU A O 1
ATOM 1404 N N . ASP A 1 180 ? -14.781 17.234 7.902 1 98.81 180 ASP A N 1
ATOM 1405 C CA . ASP A 1 180 ? -14.945 16.406 9.102 1 98.81 180 ASP A CA 1
ATOM 1406 C C . ASP A 1 180 ? -13.602 15.844 9.562 1 98.81 180 ASP A C 1
ATOM 1408 O O . ASP A 1 180 ? -13.32 15.812 10.766 1 98.81 180 ASP A O 1
ATOM 1412 N N . TYR A 1 181 ? -12.812 15.461 8.656 1 98.88 181 TYR A N 1
ATOM 1413 C CA . TYR A 1 181 ? -11.508 14.883 8.938 1 98.88 181 TYR A CA 1
ATOM 1414 C C . TYR A 1 181 ? -10.617 15.883 9.672 1 98.88 181 TYR A C 1
ATOM 1416 O O . TYR A 1 181 ? -10.062 15.562 10.727 1 98.88 181 TYR A O 1
ATOM 1424 N N . PHE A 1 182 ? -10.555 17.078 9.18 1 98.81 182 PHE A N 1
ATOM 1425 C CA . PHE A 1 182 ? -9.633 18.047 9.75 1 98.81 182 PHE A CA 1
ATOM 1426 C C . PHE A 1 182 ? -10.195 18.641 11.031 1 98.81 182 PHE A C 1
ATOM 1428 O O . PHE A 1 182 ? -9.453 19.219 11.836 1 98.81 182 PHE A O 1
ATOM 1435 N N . ASN A 1 183 ? -11.477 18.453 11.25 1 98.56 183 ASN A N 1
ATOM 1436 C CA . ASN A 1 183 ? -12.094 18.922 12.492 1 98.56 183 ASN A CA 1
ATOM 1437 C C . ASN A 1 183 ? -11.938 17.891 13.609 1 98.56 183 ASN A C 1
ATOM 1439 O O . ASN A 1 183 ? -12.156 18.203 14.781 1 98.56 183 ASN A O 1
ATOM 1443 N N . ALA A 1 184 ? -11.594 16.688 13.219 1 98.12 184 ALA A N 1
ATOM 1444 C CA . ALA A 1 184 ? -11.438 15.609 14.195 1 98.12 184 ALA A CA 1
ATOM 1445 C C . ALA A 1 184 ? -10.008 15.57 14.742 1 98.12 184 ALA A C 1
ATOM 1447 O O . ALA A 1 184 ? -9.102 16.188 14.172 1 98.12 184 ALA A O 1
ATOM 1448 N N . VAL A 1 185 ? -9.852 14.938 15.898 1 93.69 185 VAL A N 1
ATOM 1449 C CA . VAL A 1 185 ? -8.555 14.633 16.484 1 93.69 185 VAL A CA 1
ATOM 1450 C C . VAL A 1 185 ? -8.391 13.125 16.641 1 93.69 185 VAL A C 1
ATOM 1452 O O . VAL A 1 185 ? -9.344 12.422 17 1 93.69 185 VAL A O 1
ATOM 1455 N N . PRO A 1 186 ? -7.215 12.695 16.344 1 91.25 186 PRO A N 1
ATOM 1456 C CA . PRO A 1 186 ? -7.047 11.234 16.391 1 91.25 186 PRO A CA 1
ATOM 1457 C C . PRO A 1 186 ? -7.395 10.648 17.75 1 91.25 186 PRO A C 1
ATOM 1459 O O . PRO A 1 186 ? -7.32 11.336 18.781 1 91.25 186 PRO A O 1
ATOM 1462 N N . MET B 1 1 ? 16.734 -45 15.461 1 32.28 1 MET B N 1
ATOM 1463 C CA . MET B 1 1 ? 15.531 -44.188 15.258 1 32.28 1 MET B CA 1
ATOM 1464 C C . MET B 1 1 ? 15.898 -42.75 15.023 1 32.28 1 MET B C 1
ATOM 1466 O O . MET B 1 1 ? 16.297 -42.031 15.953 1 32.28 1 MET B O 1
ATOM 1470 N N . TRP B 1 2 ? 16.484 -42.344 13.797 1 28.48 2 TRP B N 1
ATOM 1471 C CA . TRP B 1 2 ? 17.109 -41.125 13.328 1 28.48 2 TRP B CA 1
ATOM 1472 C C . TRP B 1 2 ? 16.094 -40 13.203 1 28.48 2 TRP B C 1
ATOM 1474 O O . TRP B 1 2 ? 15.109 -40.125 12.461 1 28.48 2 TRP B O 1
ATOM 1484 N N . ARG B 1 3 ? 15.875 -39.344 14.289 1 37.84 3 ARG B N 1
ATOM 1485 C CA . ARG B 1 3 ? 15.016 -38.156 14.266 1 37.84 3 ARG B CA 1
ATOM 1486 C C . ARG B 1 3 ? 15.422 -37.188 13.164 1 37.84 3 ARG B C 1
ATOM 1488 O O . ARG B 1 3 ? 16.469 -36.562 13.25 1 37.84 3 ARG B O 1
ATOM 1495 N N . LEU B 1 4 ? 15.18 -37.531 11.867 1 33.91 4 LEU B N 1
ATOM 1496 C CA . LEU B 1 4 ? 15.305 -36.562 10.781 1 33.91 4 LEU B CA 1
ATOM 1497 C C . LEU B 1 4 ? 14.516 -35.281 11.094 1 33.91 4 LEU B C 1
ATOM 1499 O O . LEU B 1 4 ? 13.281 -35.312 11.117 1 33.91 4 LEU B O 1
ATOM 1503 N N . VAL B 1 5 ? 14.969 -34.562 11.906 1 34.44 5 VAL B N 1
ATOM 1504 C CA . VAL B 1 5 ? 14.359 -33.25 12.094 1 34.44 5 VAL B CA 1
ATOM 1505 C C . VAL B 1 5 ? 14.359 -32.469 10.773 1 34.44 5 VAL B C 1
ATOM 1507 O O . VAL B 1 5 ? 15.422 -32.219 10.195 1 34.44 5 VAL B O 1
ATOM 1510 N N . TRP B 1 6 ? 13.398 -32.719 9.891 1 33.44 6 TRP B N 1
ATOM 1511 C CA . TRP B 1 6 ? 13.18 -31.859 8.742 1 33.44 6 TRP B CA 1
ATOM 1512 C C . TRP B 1 6 ? 13.359 -30.391 9.125 1 33.44 6 TRP B C 1
ATOM 1514 O O . TRP B 1 6 ? 12.672 -29.891 10.023 1 33.44 6 TRP B O 1
ATOM 1524 N N . LEU B 1 7 ? 14.594 -29.953 9.125 1 35.06 7 LEU B N 1
ATOM 1525 C CA . LEU B 1 7 ? 14.867 -28.531 9.18 1 35.06 7 LEU B CA 1
ATOM 1526 C C . LEU B 1 7 ? 14 -27.766 8.18 1 35.06 7 LEU B C 1
ATOM 1528 O O . LEU B 1 7 ? 14.148 -27.938 6.973 1 35.06 7 LEU B O 1
ATOM 1532 N N . LEU B 1 8 ? 12.789 -27.719 8.375 1 37.78 8 LEU B N 1
ATOM 1533 C CA . LEU B 1 8 ? 12.031 -26.766 7.578 1 37.78 8 LEU B CA 1
ATOM 1534 C C . LEU B 1 8 ? 12.781 -25.453 7.441 1 37.78 8 LEU B C 1
ATOM 1536 O O . LEU B 1 8 ? 12.883 -24.688 8.406 1 37.78 8 LEU B O 1
ATOM 1540 N N . ALA B 1 9 ? 13.906 -25.516 6.863 1 39.16 9 ALA B N 1
ATOM 1541 C CA . ALA B 1 9 ? 14.68 -24.312 6.594 1 39.16 9 ALA B CA 1
ATOM 1542 C C . ALA B 1 9 ? 13.828 -23.25 5.898 1 39.16 9 ALA B C 1
ATOM 1544 O O . ALA B 1 9 ? 13.656 -23.297 4.68 1 39.16 9 ALA B O 1
ATOM 1545 N N . GLY B 1 10 ? 12.688 -22.953 6.375 1 44.72 10 GLY B N 1
ATOM 1546 C CA . GLY B 1 10 ? 11.977 -21.828 5.781 1 44.72 10 GLY B CA 1
ATOM 1547 C C . GLY B 1 10 ? 12.891 -20.688 5.367 1 44.72 10 GLY B C 1
ATOM 1548 O O . GLY B 1 10 ? 13.961 -20.516 5.953 1 44.72 10 GLY B O 1
ATOM 1549 N N . VAL B 1 11 ? 12.93 -20.406 4.137 1 52.28 11 VAL B N 1
ATOM 1550 C CA . VAL B 1 11 ? 13.695 -19.297 3.588 1 52.28 11 VAL B CA 1
ATOM 1551 C C . VAL B 1 11 ? 13.664 -18.125 4.566 1 52.28 11 VAL B C 1
ATOM 1553 O O . VAL B 1 11 ? 12.617 -17.516 4.793 1 52.28 11 VAL B O 1
ATOM 1556 N N . THR B 1 12 ? 14.508 -18.047 5.59 1 68.69 12 THR B N 1
ATOM 1557 C CA . THR B 1 12 ? 14.391 -17.031 6.629 1 68.69 12 THR B CA 1
ATOM 1558 C C . THR B 1 12 ? 15.211 -15.797 6.27 1 68.69 12 THR B C 1
ATOM 1560 O O . THR B 1 12 ? 14.93 -14.703 6.754 1 68.69 12 THR B O 1
ATOM 1563 N N . ALA B 1 13 ? 16.094 -16 5.273 1 89.75 13 ALA B N 1
ATOM 1564 C CA . ALA B 1 13 ? 16.906 -14.805 5.012 1 89.75 13 ALA B CA 1
ATOM 1565 C C . ALA B 1 13 ? 16.672 -14.281 3.598 1 89.75 13 ALA B C 1
ATOM 1567 O O . ALA B 1 13 ? 16.484 -15.062 2.66 1 89.75 13 ALA B O 1
ATOM 1568 N N . ILE B 1 14 ? 16.625 -13.07 3.43 1 97.19 14 ILE B N 1
ATOM 1569 C CA . ILE B 1 14 ? 16.469 -12.445 2.123 1 97.19 14 ILE B CA 1
ATOM 1570 C C . ILE B 1 14 ? 17.625 -12.836 1.213 1 97.19 14 ILE B C 1
ATOM 1572 O O . ILE B 1 14 ? 18.781 -12.883 1.651 1 97.19 14 ILE B O 1
ATOM 1576 N N . PRO B 1 15 ? 17.422 -13.195 -0.104 1 98.12 15 PRO B N 1
ATOM 1577 C CA . PRO B 1 15 ? 18.484 -13.531 -1.043 1 98.12 15 PRO B CA 1
ATOM 1578 C C . PRO B 1 15 ? 19.453 -12.367 -1.275 1 98.12 15 PRO B C 1
ATOM 1580 O O . PRO B 1 15 ? 19.141 -11.219 -0.954 1 98.12 15 PRO B O 1
ATOM 1583 N N . PRO B 1 16 ? 20.672 -12.742 -1.854 1 97.38 16 PRO B N 1
ATOM 1584 C CA . PRO B 1 16 ? 21.578 -11.656 -2.229 1 97.38 16 PRO B CA 1
ATOM 1585 C C . PRO B 1 16 ? 20.938 -10.664 -3.201 1 97.38 16 PRO B C 1
ATOM 1587 O O . PRO B 1 16 ? 20.188 -11.07 -4.094 1 97.38 16 PRO B O 1
ATOM 1590 N N . HIS B 1 17 ? 21.281 -9.375 -2.988 1 97.5 17 HIS B N 1
ATOM 1591 C CA . HIS B 1 17 ? 20.594 -8.32 -3.734 1 97.5 17 HIS B CA 1
ATOM 1592 C C . HIS B 1 17 ? 20.906 -8.414 -5.223 1 97.5 17 HIS B C 1
ATOM 1594 O O . HIS B 1 17 ? 20.156 -7.887 -6.051 1 97.5 17 HIS B O 1
ATOM 1600 N N . GLN B 1 18 ? 22 -9.164 -5.656 1 97.62 18 GLN B N 1
ATOM 1601 C CA . GLN B 1 18 ? 22.328 -9.328 -7.066 1 97.62 18 GLN B CA 1
ATOM 1602 C C . GLN B 1 18 ? 21.359 -10.289 -7.746 1 97.62 18 GLN B C 1
ATOM 1604 O O . GLN B 1 18 ? 21.203 -10.273 -8.969 1 97.62 18 GLN B O 1
ATOM 1609 N N . GLU B 1 19 ? 20.719 -11.117 -6.973 1 98.38 19 GLU B N 1
ATOM 1610 C CA . GLU B 1 19 ? 19.719 -12.055 -7.484 1 98.38 19 GLU B CA 1
ATOM 1611 C C . GLU B 1 19 ? 18.328 -11.438 -7.449 1 98.38 19 GLU B C 1
ATOM 1613 O O . GLU B 1 19 ? 17.438 -11.938 -6.762 1 98.38 19 GLU B O 1
ATOM 1618 N N . THR B 1 20 ? 18.078 -10.469 -8.281 1 98.56 20 THR B N 1
ATOM 1619 C CA . THR B 1 20 ? 16.922 -9.586 -8.219 1 98.56 20 THR B CA 1
ATOM 1620 C C . THR B 1 20 ? 15.625 -10.383 -8.375 1 98.56 20 THR B C 1
ATOM 1622 O O . THR B 1 20 ? 14.641 -10.125 -7.68 1 98.56 20 THR B O 1
ATOM 1625 N N . ALA B 1 21 ? 15.633 -11.367 -9.281 1 98.81 21 ALA B N 1
ATOM 1626 C CA . ALA B 1 21 ? 14.43 -12.18 -9.469 1 98.81 21 ALA B CA 1
ATOM 1627 C C . ALA B 1 21 ? 14.094 -12.953 -8.195 1 98.81 21 ALA B C 1
ATOM 1629 O O . ALA B 1 21 ? 12.93 -13.031 -7.801 1 98.81 21 ALA B O 1
ATOM 1630 N N . ARG B 1 22 ? 15.086 -13.492 -7.559 1 98.69 22 ARG B N 1
ATOM 1631 C CA . ARG B 1 22 ? 14.883 -14.242 -6.324 1 98.69 22 ARG B CA 1
ATOM 1632 C C . ARG B 1 22 ? 14.406 -13.32 -5.199 1 98.69 22 ARG B C 1
ATOM 1634 O O . ARG B 1 22 ? 13.578 -13.711 -4.383 1 98.69 22 ARG B O 1
ATOM 1641 N N . VAL B 1 23 ? 14.977 -12.094 -5.125 1 98.81 23 VAL B N 1
ATOM 1642 C CA . VAL B 1 23 ? 14.531 -11.148 -4.105 1 98.81 23 VAL B CA 1
ATOM 1643 C C . VAL B 1 23 ? 13.07 -10.797 -4.336 1 98.81 23 VAL B C 1
ATOM 1645 O O . VAL B 1 23 ? 12.273 -10.758 -3.391 1 98.81 23 VAL B O 1
ATOM 1648 N N . ALA B 1 24 ? 12.711 -10.547 -5.609 1 98.94 24 ALA B N 1
ATOM 1649 C CA . ALA B 1 24 ? 11.32 -10.234 -5.918 1 98.94 24 ALA B CA 1
ATOM 1650 C C . ALA B 1 24 ? 10.391 -11.359 -5.488 1 98.94 24 ALA B C 1
ATOM 1652 O O . ALA B 1 24 ? 9.336 -11.117 -4.887 1 98.94 24 ALA B O 1
ATOM 1653 N N . ARG B 1 25 ? 10.828 -12.672 -5.766 1 98.88 25 ARG B N 1
ATOM 1654 C CA . ARG B 1 25 ? 10.062 -13.836 -5.34 1 98.88 25 ARG B CA 1
ATOM 1655 C C . ARG B 1 25 ? 9.977 -13.906 -3.82 1 98.88 25 ARG B C 1
ATOM 1657 O O . ARG B 1 25 ? 8.922 -14.234 -3.27 1 98.88 25 ARG B O 1
ATOM 1664 N N . PHE B 1 26 ? 11.062 -13.633 -3.174 1 98.75 26 PHE B N 1
ATOM 1665 C CA . PHE B 1 26 ? 11.125 -13.664 -1.717 1 98.75 26 PHE B CA 1
ATOM 1666 C C . PHE B 1 26 ? 10.148 -12.656 -1.113 1 98.75 26 PHE B C 1
ATOM 1668 O O . PHE B 1 26 ? 9.359 -13 -0.231 1 98.75 26 PHE B O 1
ATOM 1675 N N . VAL B 1 27 ? 10.148 -11.367 -1.631 1 98.88 27 VAL B N 1
ATOM 1676 C CA . VAL B 1 27 ? 9.258 -10.328 -1.134 1 98.88 27 VAL B CA 1
ATOM 1677 C C . VAL B 1 27 ? 7.805 -10.742 -1.348 1 98.88 27 VAL B C 1
ATOM 1679 O O . VAL B 1 27 ? 6.992 -10.664 -0.425 1 98.88 27 VAL B O 1
ATOM 1682 N N . ALA B 1 28 ? 7.508 -11.25 -2.541 1 98.88 28 ALA B N 1
ATOM 1683 C CA . ALA B 1 28 ? 6.145 -11.656 -2.865 1 98.88 28 ALA B CA 1
ATOM 1684 C C . ALA B 1 28 ? 5.676 -12.773 -1.937 1 98.88 28 ALA B C 1
ATOM 1686 O O . ALA B 1 28 ? 4.508 -12.812 -1.54 1 98.88 28 ALA B O 1
ATOM 1687 N N . HIS B 1 29 ? 6.59 -13.625 -1.591 1 98.75 29 HIS B N 1
ATOM 1688 C CA . HIS B 1 29 ? 6.195 -14.789 -0.805 1 98.75 29 HIS B CA 1
ATOM 1689 C C . HIS B 1 29 ? 6.141 -14.453 0.683 1 98.75 29 HIS B C 1
ATOM 1691 O O . HIS B 1 29 ? 5.352 -15.039 1.426 1 98.75 29 HIS B O 1
ATOM 1697 N N . MET B 1 30 ? 6.949 -13.531 1.157 1 98.31 30 MET B N 1
ATOM 1698 C CA . MET B 1 30 ? 7.008 -13.188 2.576 1 98.31 30 MET B CA 1
ATOM 1699 C C . MET B 1 30 ? 5.852 -12.273 2.959 1 98.31 30 MET B C 1
ATOM 1701 O O . MET B 1 30 ? 5.465 -12.211 4.125 1 98.31 30 MET B O 1
ATOM 1705 N N . CYS B 1 31 ? 5.34 -11.555 1.989 1 98.56 31 CYS B N 1
ATOM 1706 C CA . CYS B 1 31 ? 4.254 -10.617 2.25 1 98.56 31 CYS B CA 1
ATOM 1707 C C . CYS B 1 31 ? 2.9 -11.312 2.156 1 98.56 31 CYS B C 1
ATOM 1709 O O . CYS B 1 31 ? 2.705 -12.188 1.315 1 98.56 31 CYS B O 1
ATOM 1711 N N . ASP B 1 32 ? 1.996 -10.844 2.977 1 98.38 32 ASP B N 1
ATOM 1712 C CA . ASP B 1 32 ? 0.665 -11.438 2.992 1 98.38 32 ASP B CA 1
ATOM 1713 C C . ASP B 1 32 ? -0.398 -10.43 2.574 1 98.38 32 ASP B C 1
ATOM 1715 O O . ASP B 1 32 ? -1.581 -10.766 2.484 1 98.38 32 ASP B O 1
ATOM 1719 N N . TRP B 1 33 ? -0.039 -9.227 2.432 1 98.94 33 TRP B N 1
ATOM 1720 C CA . TRP B 1 33 ? -0.948 -8.211 1.914 1 98.94 33 TRP B CA 1
ATOM 1721 C C . TRP B 1 33 ? -0.19 -7.164 1.104 1 98.94 33 TRP B C 1
ATOM 1723 O O . TRP B 1 33 ? 1.044 -7.152 1.091 1 98.94 33 TRP B O 1
ATOM 1733 N N . GLY B 1 34 ? -0.807 -6.426 0.333 1 98.94 34 GLY B N 1
ATOM 1734 C CA . GLY B 1 34 ? -0.266 -5.34 -0.473 1 98.94 34 GLY B CA 1
ATOM 1735 C C . GLY B 1 34 ? -1.308 -4.309 -0.857 1 98.94 34 GLY B C 1
ATOM 1736 O O . GLY B 1 34 ? -2.443 -4.355 -0.381 1 98.94 34 GLY B O 1
ATOM 1737 N N . ALA B 1 35 ? -0.875 -3.293 -1.536 1 98.94 35 ALA B N 1
ATOM 1738 C CA . ALA B 1 35 ? -1.764 -2.264 -2.072 1 98.94 35 ALA B CA 1
ATOM 1739 C C . ALA B 1 35 ? -1.964 -2.441 -3.574 1 98.94 35 ALA B C 1
ATOM 1741 O O . ALA B 1 35 ? -0.995 -2.488 -4.336 1 98.94 35 ALA B O 1
ATOM 1742 N N . LEU B 1 36 ? -3.188 -2.604 -3.949 1 98.94 36 LEU B N 1
ATOM 1743 C CA . LEU B 1 36 ? -3.584 -2.695 -5.352 1 98.94 36 LEU B CA 1
ATOM 1744 C C . LEU B 1 36 ? -4.066 -1.345 -5.871 1 98.94 36 LEU B C 1
ATOM 1746 O O . LEU B 1 36 ? -4.984 -0.75 -5.305 1 98.94 36 LEU B O 1
ATOM 1750 N N . ALA B 1 37 ? -3.389 -0.867 -6.867 1 98.94 37 ALA B N 1
ATOM 1751 C CA . ALA B 1 37 ? -3.801 0.384 -7.5 1 98.94 37 ALA B CA 1
ATOM 1752 C C . ALA B 1 37 ? -4.57 0.119 -8.789 1 98.94 37 ALA B C 1
ATOM 1754 O O . ALA B 1 37 ? -4.121 -0.651 -9.641 1 98.94 37 ALA B O 1
ATOM 1755 N N . THR B 1 38 ? -5.719 0.714 -8.922 1 98.94 38 THR B N 1
ATOM 1756 C CA . THR B 1 38 ? -6.574 0.655 -10.102 1 98.94 38 THR B CA 1
ATOM 1757 C C . THR B 1 38 ? -6.84 2.055 -10.648 1 98.94 38 THR B C 1
ATOM 1759 O O . THR B 1 38 ? -6.402 3.049 -10.062 1 98.94 38 THR B O 1
ATOM 1762 N N . ILE B 1 39 ? -7.441 2.129 -11.859 1 98.75 39 ILE B N 1
ATOM 1763 C CA . ILE B 1 39 ? -8.016 3.377 -12.352 1 98.75 39 ILE B CA 1
ATOM 1764 C C . ILE B 1 39 ? -9.477 3.484 -11.906 1 98.75 39 ILE B C 1
ATOM 1766 O O . ILE B 1 39 ? -10.305 2.646 -12.273 1 98.75 39 ILE B O 1
ATOM 1770 N N . SER B 1 40 ? -9.773 4.512 -11.156 1 98.62 40 SER B N 1
ATOM 1771 C CA . SER B 1 40 ? -11.086 4.652 -10.531 1 98.62 40 SER B CA 1
ATOM 1772 C C . SER B 1 40 ? -12.172 4.883 -11.57 1 98.62 40 SER B C 1
ATOM 1774 O O . SER B 1 40 ? -11.969 5.625 -12.531 1 98.62 40 SER B O 1
ATOM 1776 N N . THR B 1 41 ? -13.344 4.316 -11.352 1 98.12 41 THR B N 1
ATOM 1777 C CA . THR B 1 41 ? -14.531 4.551 -12.164 1 98.12 41 THR B CA 1
ATOM 1778 C C . THR B 1 41 ? -15.594 5.312 -11.375 1 98.12 41 THR B C 1
ATOM 1780 O O . THR B 1 41 ? -16.719 5.48 -11.844 1 98.12 41 THR B O 1
ATOM 1783 N N . GLN B 1 42 ? -15.258 5.719 -10.148 1 95.25 42 GLN B N 1
ATOM 1784 C CA . GLN B 1 42 ? -16.172 6.496 -9.312 1 95.25 42 GLN B CA 1
ATOM 1785 C C . GLN B 1 42 ? -16.5 7.836 -9.961 1 95.25 42 GLN B C 1
ATOM 1787 O O . GLN B 1 42 ? -15.852 8.25 -10.914 1 95.25 42 GLN B O 1
ATOM 1792 N N . ASP B 1 43 ? -17.531 8.484 -9.469 1 94.31 43 ASP B N 1
ATOM 1793 C CA . ASP B 1 43 ? -17.938 9.789 -9.984 1 94.31 43 ASP B CA 1
ATOM 1794 C C . ASP B 1 43 ? -16.828 10.82 -9.797 1 94.31 43 ASP B C 1
ATOM 1796 O O . ASP B 1 43 ? -15.977 10.672 -8.922 1 94.31 43 ASP B O 1
ATOM 1800 N N . PRO B 1 44 ? -16.875 11.852 -10.641 1 91.81 44 PRO B N 1
ATOM 1801 C CA . PRO B 1 44 ? -15.891 12.922 -10.453 1 91.81 44 PRO B CA 1
ATOM 1802 C C . PRO B 1 44 ? -15.891 13.477 -9.031 1 91.81 44 PRO B C 1
ATOM 1804 O O . PRO B 1 44 ? -16.938 13.531 -8.383 1 91.81 44 PRO B O 1
ATOM 1807 N N . PRO B 1 45 ? -14.75 13.75 -8.508 1 92.81 45 PRO B N 1
ATOM 1808 C CA . PRO B 1 45 ? -13.5 13.93 -9.258 1 92.81 45 PRO B CA 1
ATOM 1809 C C . PRO B 1 45 ? -12.664 12.656 -9.328 1 92.81 45 PRO B C 1
ATOM 1811 O O . PRO B 1 45 ? -11.531 12.68 -9.805 1 92.81 45 PRO B O 1
ATOM 1814 N N . MET B 1 46 ? -13.172 11.5 -9 1 94.5 46 MET B N 1
ATOM 1815 C CA . MET B 1 46 ? -12.352 10.297 -8.844 1 94.5 46 MET B CA 1
ATOM 1816 C C . MET B 1 46 ? -12.203 9.57 -10.172 1 94.5 46 MET B C 1
ATOM 1818 O O . MET B 1 46 ? -11.305 8.734 -10.328 1 94.5 46 MET B O 1
ATOM 1822 N N . ARG B 1 47 ? -13.07 9.875 -11.141 1 96.62 47 ARG B N 1
ATOM 1823 C CA . ARG B 1 47 ? -13.031 9.117 -12.391 1 96.62 47 ARG B CA 1
ATOM 1824 C C . ARG B 1 47 ? -11.695 9.297 -13.102 1 96.62 47 ARG B C 1
ATOM 1826 O O . ARG B 1 47 ? -11.25 10.422 -13.328 1 96.62 47 ARG B O 1
ATOM 1833 N N . GLY B 1 48 ? -11.062 8.156 -13.391 1 97.56 48 GLY B N 1
ATOM 1834 C CA . GLY B 1 48 ? -9.812 8.195 -14.125 1 97.56 48 GLY B CA 1
ATOM 1835 C C . GLY B 1 48 ? -8.602 8.375 -13.227 1 97.56 48 GLY B C 1
ATOM 1836 O O . GLY B 1 48 ? -7.461 8.359 -13.695 1 97.56 48 GLY B O 1
ATOM 1837 N N . GLN B 1 49 ? -8.836 8.57 -11.945 1 98.38 49 GLN B N 1
ATOM 1838 C CA . GLN B 1 49 ? -7.742 8.797 -11.016 1 98.38 49 GLN B CA 1
ATOM 1839 C C . GLN B 1 49 ? -7.227 7.484 -10.438 1 98.38 49 GLN B C 1
ATOM 1841 O O . GLN B 1 49 ? -7.945 6.48 -10.422 1 98.38 49 GLN B O 1
ATOM 1846 N N . PRO B 1 50 ? -5.953 7.488 -10.047 1 98.75 50 PRO B N 1
ATOM 1847 C CA . PRO B 1 50 ? -5.461 6.273 -9.398 1 98.75 50 PRO B CA 1
ATOM 1848 C C . PRO B 1 50 ? -6.133 6.008 -8.047 1 98.75 50 PRO B C 1
ATOM 1850 O O . PRO B 1 50 ? -6.426 6.949 -7.309 1 98.75 50 PRO B O 1
ATOM 1853 N N . PHE B 1 51 ? -6.461 4.785 -7.789 1 98.81 51 PHE B N 1
ATOM 1854 C CA . PHE B 1 51 ? -7.129 4.367 -6.562 1 98.81 51 PHE B CA 1
ATOM 1855 C C . PHE B 1 51 ? -6.41 3.188 -5.922 1 98.81 51 PHE B C 1
ATOM 1857 O O . PHE B 1 51 ? -6.449 2.072 -6.449 1 98.81 51 PHE B O 1
ATOM 1864 N N . ALA B 1 52 ? -5.715 3.453 -4.824 1 98.75 52 ALA B N 1
ATOM 1865 C CA . ALA B 1 52 ? -4.973 2.412 -4.121 1 98.75 52 ALA B CA 1
ATOM 1866 C C . ALA B 1 52 ? -5.777 1.856 -2.951 1 98.75 52 ALA B C 1
ATOM 1868 O O . ALA B 1 52 ? -6.309 2.617 -2.141 1 98.75 52 ALA B O 1
ATOM 1869 N N . ASN B 1 53 ? -5.863 0.582 -2.873 1 98.81 53 ASN B N 1
ATOM 1870 C CA . ASN B 1 53 ? -6.59 -0.12 -1.819 1 98.81 53 ASN B CA 1
ATOM 1871 C C . ASN B 1 53 ? -5.805 -1.323 -1.305 1 98.81 53 ASN B C 1
ATOM 1873 O O . ASN B 1 53 ? -4.906 -1.823 -1.986 1 98.81 53 ASN B O 1
ATOM 1877 N N . VAL B 1 54 ? -6.117 -1.766 -0.092 1 98.81 54 VAL B N 1
ATOM 1878 C CA . VAL B 1 54 ? -5.371 -2.822 0.581 1 98.81 54 VAL B CA 1
ATOM 1879 C C . VAL B 1 54 ? -6.078 -4.16 0.387 1 98.81 54 VAL B C 1
ATOM 1881 O O . VAL B 1 54 ? -7.293 -4.266 0.589 1 98.81 54 VAL B O 1
ATOM 1884 N N . PHE B 1 55 ? -5.359 -5.164 0.007 1 98.94 55 PHE B N 1
ATOM 1885 C CA . PHE B 1 55 ? -5.883 -6.52 -0.126 1 98.94 55 PHE B CA 1
ATOM 1886 C C . PHE B 1 55 ? -4.922 -7.535 0.481 1 98.94 55 PHE B C 1
ATOM 1888 O O . PHE B 1 55 ? -3.701 -7.367 0.397 1 98.94 55 PHE B O 1
ATOM 1895 N N . SER B 1 56 ? -5.477 -8.562 1.062 1 98.94 56 SER B N 1
ATOM 1896 C CA . SER B 1 56 ? -4.695 -9.758 1.362 1 98.94 56 SER B CA 1
ATOM 1897 C C . SER B 1 56 ? -4.332 -10.516 0.088 1 98.94 56 SER B C 1
ATOM 1899 O O . SER B 1 56 ? -5.137 -10.594 -0.844 1 98.94 56 SER B O 1
ATOM 1901 N N . VAL B 1 57 ? -3.115 -11.023 0.085 1 98.94 57 VAL B N 1
ATOM 1902 C CA . VAL B 1 57 ? -2.596 -11.703 -1.096 1 98.94 57 VAL B CA 1
ATOM 1903 C C . VAL B 1 57 ? -1.816 -12.945 -0.673 1 98.94 57 VAL B C 1
ATOM 1905 O O . VAL B 1 57 ? -1.377 -13.047 0.474 1 98.94 57 VAL B O 1
ATOM 1908 N N . SER B 1 58 ? -1.72 -13.875 -1.524 1 98.94 58 SER B N 1
ATOM 1909 C CA . SER B 1 58 ? -0.853 -15.039 -1.357 1 98.94 58 SER B CA 1
ATOM 1910 C C . SER B 1 58 ? -0.383 -15.578 -2.705 1 98.94 58 SER B C 1
ATOM 1912 O O . SER B 1 58 ? -1.156 -15.625 -3.664 1 98.94 58 SER B O 1
ATOM 1914 N N . ASP B 1 59 ? 0.892 -15.922 -2.75 1 98.88 59 ASP B N 1
ATOM 1915 C CA . ASP B 1 59 ? 1.364 -16.578 -3.967 1 98.88 59 ASP B CA 1
ATOM 1916 C C . ASP B 1 59 ? 1.534 -18.078 -3.752 1 98.88 59 ASP B C 1
ATOM 1918 O O . ASP B 1 59 ? 2.133 -18.766 -4.582 1 98.88 59 ASP B O 1
ATOM 1922 N N . GLY B 1 60 ? 1.083 -18.609 -2.648 1 98.75 60 GLY B N 1
ATOM 1923 C CA . GLY B 1 60 ? 1.164 -20.016 -2.283 1 98.75 60 GLY B CA 1
ATOM 1924 C C . GLY B 1 60 ? 1.263 -20.234 -0.786 1 98.75 60 GLY B C 1
ATOM 1925 O O . GLY B 1 60 ? 1.525 -19.297 -0.029 1 98.75 60 GLY B O 1
ATOM 1926 N N . ALA B 1 61 ? 0.97 -21.484 -0.387 1 98.31 61 ALA B N 1
ATOM 1927 C CA . ALA B 1 61 ? 1.209 -21.844 1.007 1 98.31 61 ALA B CA 1
ATOM 1928 C C . ALA B 1 61 ? 2.676 -21.656 1.382 1 98.31 61 ALA B C 1
ATOM 1930 O O . ALA B 1 61 ? 3.535 -21.531 0.506 1 98.31 61 ALA B O 1
ATOM 1931 N N . VAL B 1 62 ? 2.898 -21.562 2.688 1 96.56 62 VAL B N 1
ATOM 1932 C CA . VAL B 1 62 ? 4.273 -21.406 3.146 1 96.56 62 VAL B CA 1
ATOM 1933 C C . VAL B 1 62 ? 5.148 -22.5 2.531 1 96.56 62 VAL B C 1
ATOM 1935 O O . VAL B 1 62 ? 4.809 -23.688 2.602 1 96.56 62 VAL B O 1
ATOM 1938 N N . GLY B 1 63 ? 6.211 -22.047 1.812 1 94.62 63 GLY B N 1
ATOM 1939 C CA . GLY B 1 63 ? 7.148 -22.984 1.217 1 94.62 63 GLY B CA 1
ATOM 1940 C C . GLY B 1 63 ? 6.707 -23.484 -0.143 1 94.62 63 GLY B C 1
ATOM 1941 O O . GLY B 1 63 ? 7.41 -24.266 -0.778 1 94.62 63 GLY B O 1
ATOM 1942 N N . LYS B 1 64 ? 5.559 -23.078 -0.613 1 97.06 64 LYS B N 1
ATOM 1943 C CA . LYS B 1 64 ? 5.02 -23.516 -1.896 1 97.06 64 LYS B CA 1
ATOM 1944 C C . LYS B 1 64 ? 4.645 -22.328 -2.775 1 97.06 64 LYS B C 1
ATOM 1946 O O . LYS B 1 64 ? 3.533 -22.266 -3.303 1 97.06 64 LYS B O 1
ATOM 1951 N N . SER B 1 65 ? 5.602 -21.469 -2.92 1 98.06 65 SER B N 1
ATOM 1952 C CA . SER B 1 65 ? 5.41 -20.25 -3.699 1 98.06 65 SER B CA 1
ATOM 1953 C C . SER B 1 65 ? 5.297 -20.562 -5.188 1 98.06 65 SER B C 1
ATOM 1955 O O . SER B 1 65 ? 6.148 -21.25 -5.75 1 98.06 65 SER B O 1
ATOM 1957 N N . SER B 1 66 ? 4.273 -20.062 -5.844 1 98.5 66 SER B N 1
ATOM 1958 C CA . SER B 1 66 ? 4.152 -20.141 -7.293 1 98.5 66 SER B CA 1
ATOM 1959 C C . SER B 1 66 ? 4.656 -18.859 -7.961 1 98.5 66 SER B C 1
ATOM 1961 O O . SER B 1 66 ? 4.914 -18.844 -9.164 1 98.5 66 SER B O 1
ATOM 1963 N N . GLY B 1 67 ? 4.707 -17.766 -7.207 1 98.81 67 GLY B N 1
ATOM 1964 C CA . GLY B 1 67 ? 5.035 -16.469 -7.77 1 98.81 67 GLY B CA 1
ATOM 1965 C C . GLY B 1 67 ? 3.82 -15.688 -8.234 1 98.81 67 GLY B C 1
ATOM 1966 O O . GLY B 1 67 ? 3.895 -14.477 -8.445 1 98.81 67 GLY B O 1
ATOM 1967 N N . VAL B 1 68 ? 2.721 -16.344 -8.438 1 98.88 68 VAL B N 1
ATOM 1968 C CA . VAL B 1 68 ? 1.496 -15.688 -8.898 1 98.88 68 VAL B CA 1
ATOM 1969 C C . VAL B 1 68 ? 0.752 -15.094 -7.699 1 98.88 68 VAL B C 1
ATOM 1971 O O . VAL B 1 68 ? 0.372 -15.82 -6.777 1 98.88 68 VAL B O 1
ATOM 1974 N N . PRO B 1 69 ? 0.484 -13.805 -7.68 1 98.94 69 PRO B N 1
ATOM 1975 C CA . PRO B 1 69 ? -0.328 -13.25 -6.594 1 98.94 69 PRO B CA 1
ATOM 1976 C C . PRO B 1 69 ? -1.814 -13.562 -6.75 1 98.94 69 PRO B C 1
ATOM 1978 O O . PRO B 1 69 ? -2.426 -13.18 -7.754 1 98.94 69 PRO B O 1
ATOM 1981 N N . TYR B 1 70 ? -2.346 -14.219 -5.797 1 99 70 TYR B N 1
ATOM 1982 C CA . TYR B 1 70 ? -3.773 -14.516 -5.758 1 99 70 TYR B CA 1
ATOM 1983 C C . TYR B 1 70 ? -4.484 -13.625 -4.746 1 99 70 TYR B C 1
ATOM 1985 O O . TYR B 1 70 ? -3.908 -13.25 -3.723 1 99 70 TYR B O 1
ATOM 1993 N N . MET B 1 71 ? -5.723 -13.344 -5.039 1 99 71 MET B N 1
ATOM 1994 C CA . MET B 1 71 ? -6.598 -12.523 -4.199 1 99 71 MET B CA 1
ATOM 1995 C C . MET B 1 71 ? -7.98 -13.156 -4.082 1 99 71 MET B C 1
ATOM 1997 O O . MET B 1 71 ? -8.375 -13.953 -4.93 1 99 71 MET B O 1
ATOM 2001 N N . TYR B 1 72 ? -8.648 -12.859 -3.043 1 98.94 72 TYR B N 1
ATOM 2002 C CA . TYR B 1 72 ? -10.031 -13.234 -2.793 1 98.94 72 TYR B CA 1
ATOM 2003 C C . TYR B 1 72 ? -10.945 -12.016 -2.805 1 98.94 72 TYR B C 1
ATOM 2005 O O . TYR B 1 72 ? -10.898 -11.188 -1.887 1 98.94 72 TYR B O 1
ATOM 2013 N N . LEU B 1 73 ? -11.797 -11.883 -3.91 1 98.88 73 LEU B N 1
ATOM 2014 C CA . LEU B 1 73 ? -12.461 -10.625 -4.215 1 98.88 73 LEU B CA 1
ATOM 2015 C C . LEU B 1 73 ? -13.977 -10.805 -4.281 1 98.88 73 LEU B C 1
ATOM 2017 O O . LEU B 1 73 ? -14.469 -11.93 -4.355 1 98.88 73 LEU B O 1
ATOM 2021 N N . THR B 1 74 ? -14.664 -9.742 -4.148 1 98.56 74 THR B N 1
ATOM 2022 C CA . THR B 1 74 ? -16.109 -9.672 -4.289 1 98.56 74 THR B CA 1
ATOM 2023 C C . THR B 1 74 ? -16.516 -8.461 -5.117 1 98.56 74 THR B C 1
ATOM 2025 O O . THR B 1 74 ? -15.859 -7.418 -5.066 1 98.56 74 THR B O 1
ATOM 2028 N N . ASP B 1 75 ? -17.625 -8.609 -5.82 1 97.44 75 ASP B N 1
ATOM 2029 C CA . ASP B 1 75 ? -18.156 -7.52 -6.645 1 97.44 75 ASP B CA 1
ATOM 2030 C C . ASP B 1 75 ? -18.594 -6.344 -5.781 1 97.44 75 ASP B C 1
ATOM 2032 O O . ASP B 1 75 ? -18.859 -5.254 -6.293 1 97.44 75 ASP B O 1
ATOM 2036 N N . LEU B 1 76 ? -18.594 -6.535 -4.488 1 96.88 76 LEU B N 1
ATOM 2037 C CA . LEU B 1 76 ? -18.984 -5.465 -3.582 1 96.88 76 LEU B CA 1
ATOM 2038 C C . LEU B 1 76 ? -17.844 -4.477 -3.381 1 96.88 76 LEU B C 1
ATOM 2040 O O . LEU B 1 76 ? -18.047 -3.367 -2.889 1 96.88 76 LEU B O 1
ATOM 2044 N N . GLU B 1 77 ? -16.688 -4.883 -3.693 1 96.56 77 GLU B N 1
ATOM 2045 C CA . GLU B 1 77 ? -15.492 -4.082 -3.463 1 96.56 77 GLU B CA 1
ATOM 2046 C C . GLU B 1 77 ? -15.336 -3.004 -4.531 1 96.56 77 GLU B C 1
ATOM 2048 O O . GLU B 1 77 ? -15.383 -3.295 -5.727 1 96.56 77 GLU B O 1
ATOM 2053 N N . ILE B 1 78 ? -15.062 -1.77 -4.141 1 96.88 78 ILE B N 1
ATOM 2054 C CA . ILE B 1 78 ? -14.953 -0.619 -5.031 1 96.88 78 ILE B CA 1
ATOM 2055 C C . ILE B 1 78 ? -13.867 -0.874 -6.074 1 96.88 78 ILE B C 1
ATOM 2057 O O . ILE B 1 78 ? -14.039 -0.555 -7.254 1 96.88 78 ILE B O 1
ATOM 2061 N N . SER B 1 79 ? -12.734 -1.414 -5.66 1 98.44 79 SER B N 1
ATOM 2062 C CA . SER B 1 79 ? -11.641 -1.679 -6.59 1 98.44 79 SER B CA 1
ATOM 2063 C C . SER B 1 79 ? -12.047 -2.709 -7.641 1 98.44 79 SER B C 1
ATOM 2065 O O . SER B 1 79 ? -11.562 -2.674 -8.773 1 98.44 79 SER B O 1
ATOM 2067 N N . VAL B 1 80 ? -12.969 -3.611 -7.262 1 98.69 80 VAL B N 1
ATOM 2068 C CA . VAL B 1 80 ? -13.43 -4.617 -8.211 1 98.69 80 VAL B CA 1
ATOM 2069 C C . VAL B 1 80 ? -14.32 -3.965 -9.266 1 98.69 80 VAL B C 1
ATOM 2071 O O . VAL B 1 80 ? -14.297 -4.352 -10.43 1 98.69 80 VAL B O 1
ATOM 2074 N N . HIS B 1 81 ? -15.102 -2.92 -8.859 1 98.31 81 HIS B N 1
ATOM 2075 C CA . HIS B 1 81 ? -15.812 -2.123 -9.844 1 98.31 81 HIS B CA 1
ATOM 2076 C C . HIS B 1 81 ? -14.859 -1.527 -10.875 1 98.31 81 HIS B C 1
ATOM 2078 O O . HIS B 1 81 ? -15.125 -1.567 -12.078 1 98.31 81 HIS B O 1
ATOM 2084 N N . ASP B 1 82 ? -13.773 -0.991 -10.406 1 98.81 82 ASP B N 1
ATOM 2085 C CA . ASP B 1 82 ? -12.766 -0.435 -11.297 1 98.81 82 ASP B CA 1
ATOM 2086 C C . ASP B 1 82 ? -12.227 -1.499 -12.258 1 98.81 82 ASP B C 1
ATOM 2088 O O . ASP B 1 82 ? -12.125 -1.262 -13.461 1 98.81 82 ASP B O 1
ATOM 2092 N N . LEU B 1 83 ? -11.945 -2.652 -11.68 1 98.88 83 LEU B N 1
ATOM 2093 C CA . LEU B 1 83 ? -11.297 -3.729 -12.422 1 98.88 83 LEU B CA 1
ATOM 2094 C C . LEU B 1 83 ? -12.219 -4.262 -13.516 1 98.88 83 LEU B C 1
ATOM 2096 O O . LEU B 1 83 ? -11.75 -4.738 -1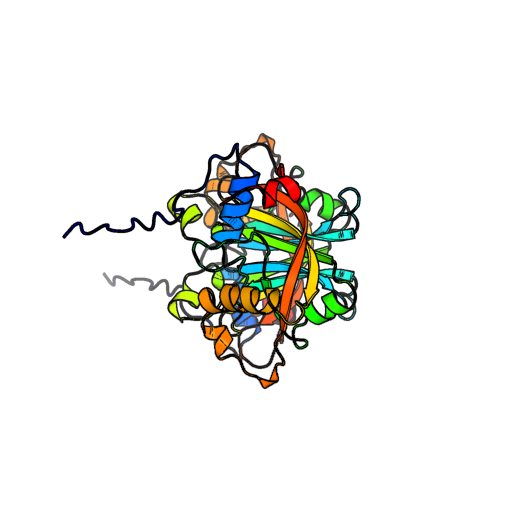4.547 1 98.88 83 LEU B O 1
ATOM 2100 N N . LYS B 1 84 ? -13.5 -4.148 -13.305 1 98.56 84 LYS B N 1
ATOM 2101 C CA . LYS B 1 84 ? -14.461 -4.609 -14.305 1 98.56 84 LYS B CA 1
ATOM 2102 C C . LYS B 1 84 ? -14.438 -3.721 -15.539 1 98.56 84 LYS B C 1
ATOM 2104 O O . LYS B 1 84 ? -14.781 -4.168 -16.641 1 98.56 84 LYS B O 1
ATOM 2109 N N . VAL B 1 85 ? -14.055 -2.5 -15.383 1 98.5 85 VAL B N 1
ATOM 2110 C CA . VAL B 1 85 ? -13.984 -1.547 -16.484 1 98.5 85 VAL B CA 1
ATOM 2111 C C . VAL B 1 85 ? -12.586 -1.563 -17.094 1 98.5 85 VAL B C 1
ATOM 2113 O O . VAL B 1 85 ? -12.438 -1.558 -18.312 1 98.5 85 VAL B O 1
ATOM 2116 N N . ASN B 1 86 ? -11.57 -1.581 -16.344 1 98.5 86 ASN B N 1
ATOM 2117 C CA . ASN B 1 86 ? -10.156 -1.662 -16.688 1 98.5 86 ASN B CA 1
ATOM 2118 C C . ASN B 1 86 ? -9.398 -2.586 -15.75 1 98.5 86 ASN B C 1
ATOM 2120 O O . ASN B 1 86 ? -9.133 -2.223 -14.602 1 98.5 86 ASN B O 1
ATOM 2124 N N . ALA B 1 87 ? -8.984 -3.729 -16.234 1 98.81 87 ALA B N 1
ATOM 2125 C CA . ALA B 1 87 ? -8.445 -4.781 -15.375 1 98.81 87 ALA B CA 1
ATOM 2126 C C . ALA B 1 87 ? -6.961 -4.57 -15.117 1 98.81 87 ALA B C 1
ATOM 2128 O O . ALA B 1 87 ? -6.34 -5.332 -14.367 1 98.81 87 ALA B O 1
ATOM 2129 N N . ASN B 1 88 ? -6.332 -3.547 -15.758 1 98.81 88 ASN B N 1
ATOM 2130 C CA . ASN B 1 88 ? -4.938 -3.219 -15.492 1 98.81 88 ASN B CA 1
ATOM 2131 C C . ASN B 1 88 ? -4.75 -2.695 -14.07 1 98.81 88 ASN B C 1
ATOM 2133 O O . ASN B 1 88 ? -5.508 -1.837 -13.617 1 98.81 88 ASN B O 1
ATOM 2137 N N . ALA B 1 89 ? -3.826 -3.213 -13.359 1 98.94 89 ALA B N 1
ATOM 2138 C CA . ALA B 1 89 ? -3.57 -2.824 -11.977 1 98.94 89 ALA B CA 1
ATOM 2139 C C . ALA B 1 89 ? -2.092 -2.973 -11.625 1 98.94 89 ALA B C 1
ATOM 2141 O O . ALA B 1 89 ? -1.354 -3.682 -12.312 1 98.94 89 ALA B O 1
ATOM 2142 N N . SER B 1 90 ? -1.614 -2.25 -10.703 1 98.88 90 SER B N 1
ATOM 2143 C CA . SER B 1 90 ? -0.322 -2.479 -10.062 1 98.88 90 SER B CA 1
ATOM 2144 C C . SER B 1 90 ? -0.49 -2.906 -8.609 1 98.88 90 SER B C 1
ATOM 2146 O O . SER B 1 90 ? -1.429 -2.477 -7.938 1 98.88 90 SER B O 1
ATOM 2148 N N . LEU B 1 91 ? 0.306 -3.797 -8.156 1 98.94 91 LEU B N 1
ATOM 2149 C CA . LEU B 1 91 ? 0.337 -4.316 -6.789 1 98.94 91 LEU B CA 1
ATOM 2150 C C . LEU B 1 91 ? 1.71 -4.105 -6.16 1 98.94 91 LEU B C 1
ATOM 2152 O O . LEU B 1 91 ? 2.719 -4.586 -6.684 1 98.94 91 LEU B O 1
ATOM 2156 N N . THR B 1 92 ? 1.788 -3.318 -5.074 1 98.94 92 THR B N 1
ATOM 2157 C CA . THR B 1 92 ? 3.061 -3.184 -4.375 1 98.94 92 THR B CA 1
ATOM 2158 C C . THR B 1 92 ? 3.025 -3.928 -3.041 1 98.94 92 THR B C 1
ATOM 2160 O O . THR B 1 92 ? 1.998 -3.943 -2.361 1 98.94 92 THR B O 1
ATOM 2163 N N . MET B 1 93 ? 4.078 -4.59 -2.74 1 98.94 93 MET B N 1
ATOM 2164 C CA . MET B 1 93 ? 4.312 -5.332 -1.505 1 98.94 93 MET B CA 1
ATOM 2165 C C . MET B 1 93 ? 5.672 -4.98 -0.912 1 98.94 93 MET B C 1
ATOM 2167 O O . MET B 1 93 ? 6.672 -4.926 -1.63 1 98.94 93 MET B O 1
ATOM 2171 N N . SER B 1 94 ? 5.699 -4.715 0.365 1 98.94 94 SER B N 1
ATOM 2172 C CA . SER B 1 94 ? 6.934 -4.297 1.022 1 98.94 94 SER B CA 1
ATOM 2173 C C . SER B 1 94 ? 7.25 -5.188 2.221 1 98.94 94 SER B C 1
ATOM 2175 O O . SER B 1 94 ? 6.355 -5.539 2.992 1 98.94 94 SER B O 1
ATOM 2177 N N . LEU B 1 95 ? 8.531 -5.473 2.443 1 98.88 95 LEU B N 1
ATOM 2178 C CA . LEU B 1 95 ? 8.953 -6.188 3.645 1 98.88 95 LEU B CA 1
ATOM 2179 C C . LEU B 1 95 ? 8.711 -5.34 4.891 1 98.88 95 LEU B C 1
ATOM 2181 O O . LEU B 1 95 ? 8.773 -5.848 6.012 1 98.88 95 LEU B O 1
ATOM 2185 N N . ALA B 1 96 ? 8.336 -4.066 4.695 1 98.81 96 ALA B N 1
ATOM 2186 C CA . ALA B 1 96 ? 7.973 -3.227 5.836 1 98.81 96 ALA B CA 1
ATOM 2187 C C . ALA B 1 96 ? 6.781 -3.805 6.586 1 98.81 96 ALA B C 1
ATOM 2189 O O . ALA B 1 96 ? 6.559 -3.48 7.758 1 98.81 96 ALA B O 1
ATOM 2190 N N . GLN B 1 97 ? 5.988 -4.648 5.934 1 98.62 97 GLN B N 1
ATOM 2191 C CA . GLN B 1 97 ? 4.832 -5.227 6.613 1 98.62 97 GLN B CA 1
ATOM 2192 C C . GLN B 1 97 ? 5.25 -6.375 7.527 1 98.62 97 GLN B C 1
ATOM 2194 O O . GLN B 1 97 ? 4.438 -6.883 8.305 1 98.62 97 GLN B O 1
ATOM 2199 N N . THR B 1 98 ? 6.5 -6.828 7.355 1 97.5 98 THR B N 1
ATOM 2200 C CA . THR B 1 98 ? 7.074 -7.867 8.203 1 97.5 98 THR B CA 1
ATOM 2201 C C . THR B 1 98 ? 7.984 -7.262 9.266 1 97.5 98 THR B C 1
ATOM 2203 O O . THR B 1 98 ? 8.133 -6.039 9.336 1 97.5 98 THR B O 1
ATOM 2206 N N . SER B 1 99 ? 8.594 -8.148 10.07 1 96.25 99 SER B N 1
ATOM 2207 C CA . SER B 1 99 ? 9.516 -7.66 11.094 1 96.25 99 SER B CA 1
ATOM 2208 C C . SER B 1 99 ? 10.898 -7.387 10.508 1 96.25 99 SER B C 1
ATOM 2210 O O . SER B 1 99 ? 11.758 -6.809 11.172 1 96.25 99 SER B O 1
ATOM 2212 N N . TYR B 1 100 ? 11.141 -7.73 9.258 1 97.44 100 TYR B N 1
ATOM 2213 C CA . TYR B 1 100 ? 12.469 -7.703 8.648 1 97.44 100 TYR B CA 1
ATOM 2214 C C . TYR B 1 100 ? 13.062 -6.301 8.703 1 97.44 100 TYR B C 1
ATOM 2216 O O . TYR B 1 100 ? 14.141 -6.102 9.266 1 97.44 100 TYR B O 1
ATOM 2224 N N . CYS B 1 101 ? 12.367 -5.34 8.156 1 98.31 101 CYS B N 1
ATOM 2225 C CA . CYS B 1 101 ? 12.922 -3.998 8.039 1 98.31 101 CYS B CA 1
ATOM 2226 C C . CYS B 1 101 ? 13.133 -3.371 9.414 1 98.31 101 CYS B C 1
ATOM 2228 O O . CYS B 1 101 ? 14.164 -2.752 9.664 1 98.31 101 CYS B O 1
ATOM 2230 N N . LYS B 1 102 ? 12.133 -3.561 10.25 1 97 102 LYS B N 1
ATOM 2231 C CA . LYS B 1 102 ? 12.258 -3.02 11.594 1 97 102 LYS B CA 1
ATOM 2232 C C . LYS B 1 102 ? 13.453 -3.625 12.328 1 97 102 LYS B C 1
ATOM 2234 O O . LYS B 1 102 ? 14.227 -2.908 12.961 1 97 102 LYS B O 1
ATOM 2239 N N . LYS B 1 103 ? 13.633 -4.941 12.227 1 97.19 103 LYS B N 1
ATOM 2240 C CA . LYS B 1 103 ? 14.727 -5.641 12.898 1 97.19 103 LYS B CA 1
ATOM 2241 C C . LYS B 1 103 ? 16.078 -5.176 12.375 1 97.19 103 LYS B C 1
ATOM 2243 O O . LYS B 1 103 ? 17.062 -5.129 13.117 1 97.19 103 LYS B O 1
ATOM 2248 N N . GLN B 1 104 ? 16.125 -4.809 11.141 1 97.5 104 GLN B N 1
ATOM 2249 C CA . GLN B 1 104 ? 17.375 -4.363 10.523 1 97.5 104 GLN B CA 1
ATOM 2250 C C . GLN B 1 104 ? 17.578 -2.869 10.727 1 97.5 104 GLN B C 1
ATOM 2252 O O . GLN B 1 104 ? 18.641 -2.338 10.406 1 97.5 104 GLN B O 1
ATOM 2257 N N . GLY B 1 105 ? 16.484 -2.152 11.266 1 97.56 105 GLY B N 1
ATOM 2258 C CA . GLY B 1 105 ? 16.562 -0.713 11.453 1 97.56 105 GLY B CA 1
ATOM 2259 C C . GLY B 1 105 ? 16.375 0.069 10.172 1 97.56 105 GLY B C 1
ATOM 2260 O O . GLY B 1 105 ? 16.859 1.194 10.039 1 97.56 105 GLY B O 1
ATOM 2261 N N . TYR B 1 106 ? 15.719 -0.603 9.172 1 98.56 106 TYR B N 1
ATOM 2262 C CA . TYR B 1 106 ? 15.492 0.062 7.891 1 98.56 106 TYR B CA 1
ATOM 2263 C C . TYR B 1 106 ? 14.172 0.828 7.902 1 98.56 106 TYR B C 1
ATOM 2265 O O . TYR B 1 106 ? 13.133 0.282 8.281 1 98.56 106 TYR B O 1
ATOM 2273 N N . ASP B 1 107 ? 14.227 2.139 7.516 1 98.81 107 ASP B N 1
ATOM 2274 C CA . ASP B 1 107 ? 13.016 2.883 7.188 1 98.81 107 ASP B CA 1
ATOM 2275 C C . ASP B 1 107 ? 12.258 2.227 6.035 1 98.81 107 ASP B C 1
ATOM 2277 O O . ASP B 1 107 ? 12.875 1.698 5.105 1 98.81 107 ASP B O 1
ATOM 2281 N N . PRO B 1 108 ? 10.93 2.316 6.035 1 98.81 108 PRO B N 1
ATOM 2282 C CA . PRO B 1 108 ? 10.164 1.706 4.949 1 98.81 108 PRO B CA 1
ATOM 2283 C C . PRO B 1 108 ? 10.539 2.254 3.574 1 98.81 108 PRO B C 1
ATOM 2285 O O . PRO B 1 108 ? 10.375 1.568 2.562 1 98.81 108 PRO B O 1
ATOM 2288 N N . GLN B 1 109 ? 11.055 3.451 3.52 1 98.69 109 GLN B N 1
ATOM 2289 C CA . GLN B 1 109 ? 11.438 4.055 2.246 1 98.69 109 GLN B CA 1
ATOM 2290 C C . GLN B 1 109 ? 12.922 3.836 1.955 1 98.69 109 GLN B C 1
ATOM 2292 O O . GLN B 1 109 ? 13.414 4.242 0.903 1 98.69 109 GLN B O 1
ATOM 2297 N N . ASP B 1 110 ? 13.711 3.232 2.91 1 98.56 110 ASP B N 1
ATOM 2298 C CA . ASP B 1 110 ? 15.094 2.834 2.66 1 98.56 110 ASP B CA 1
ATOM 2299 C C . ASP B 1 110 ? 15.164 1.73 1.606 1 98.56 110 ASP B C 1
ATOM 2301 O O . ASP B 1 110 ? 14.438 0.742 1.684 1 98.56 110 ASP B O 1
ATOM 2305 N N . PRO B 1 111 ? 16.062 1.897 0.586 1 98.38 111 PRO B N 1
ATOM 2306 C CA . PRO B 1 111 ? 16.156 0.866 -0.45 1 98.38 111 PRO B CA 1
ATOM 2307 C C . PRO B 1 111 ? 16.406 -0.526 0.123 1 98.38 111 PRO B C 1
ATOM 2309 O O . PRO B 1 111 ? 16.047 -1.529 -0.493 1 98.38 111 PRO B O 1
ATOM 2312 N N . LEU B 1 112 ? 16.938 -0.615 1.311 1 98.62 112 LEU B N 1
ATOM 2313 C CA . LEU B 1 112 ? 17.266 -1.911 1.899 1 98.62 112 LEU B CA 1
ATOM 2314 C C . LEU B 1 112 ? 16 -2.576 2.457 1 98.62 112 LEU B C 1
ATOM 2316 O O . LEU B 1 112 ? 16 -3.775 2.738 1 98.62 112 LEU B O 1
ATOM 2320 N N . CYS B 1 113 ? 14.992 -1.834 2.742 1 98.69 113 CYS B N 1
ATOM 2321 C CA . CYS B 1 113 ? 13.68 -2.402 3.027 1 98.69 113 CYS B CA 1
ATOM 2322 C C . CYS B 1 113 ? 12.953 -2.773 1.738 1 98.69 113 CYS B C 1
ATOM 2324 O O . CYS B 1 113 ? 12.148 -1.995 1.23 1 98.69 113 CYS B O 1
ATOM 2326 N N . ALA B 1 114 ? 13.188 -3.91 1.26 1 98.88 114 ALA B N 1
ATOM 2327 C CA . ALA B 1 114 ? 12.867 -4.309 -0.107 1 98.88 114 ALA B CA 1
ATOM 2328 C C . ALA B 1 114 ? 11.359 -4.289 -0.342 1 98.88 114 ALA B C 1
ATOM 2330 O O . ALA B 1 114 ? 10.586 -4.703 0.523 1 98.88 114 ALA B O 1
ATOM 2331 N N . HIS B 1 115 ? 10.969 -3.768 -1.416 1 98.81 115 HIS B N 1
ATOM 2332 C CA . HIS B 1 115 ? 9.594 -3.869 -1.887 1 98.81 115 HIS B CA 1
ATOM 2333 C C . HIS B 1 115 ? 9.539 -4.098 -3.393 1 98.81 115 HIS B C 1
ATOM 2335 O O . HIS B 1 115 ? 10.508 -3.814 -4.102 1 98.81 115 HIS B O 1
ATOM 2341 N N . VAL B 1 116 ? 8.5 -4.688 -3.822 1 98.94 116 VAL B N 1
ATOM 2342 C CA . VAL B 1 116 ? 8.281 -5.016 -5.227 1 98.94 116 VAL B CA 1
ATOM 2343 C C . VAL B 1 116 ? 7.012 -4.328 -5.727 1 98.94 116 VAL B C 1
ATOM 2345 O O . VAL B 1 116 ? 6.086 -4.078 -4.949 1 98.94 116 VAL B O 1
ATOM 2348 N N . ILE B 1 117 ? 7.023 -3.922 -6.957 1 98.88 117 ILE B N 1
ATOM 2349 C CA . ILE B 1 117 ? 5.859 -3.416 -7.68 1 98.88 117 ILE B CA 1
ATOM 2350 C C . ILE B 1 117 ? 5.582 -4.301 -8.891 1 98.88 117 ILE B C 1
ATOM 2352 O O . ILE B 1 117 ? 6.418 -4.418 -9.789 1 98.88 117 ILE B O 1
ATOM 2356 N N . PHE B 1 118 ? 4.434 -4.898 -8.859 1 98.94 118 PHE B N 1
ATOM 2357 C CA . PHE B 1 118 ? 3.941 -5.66 -10 1 98.94 118 PHE B CA 1
ATOM 2358 C C . PHE B 1 118 ? 2.959 -4.832 -10.82 1 98.94 118 PHE B C 1
ATOM 2360 O O . PHE B 1 118 ? 2.172 -4.062 -10.266 1 98.94 118 PHE B O 1
ATOM 2367 N N . TYR B 1 119 ? 3.049 -4.98 -12.086 1 98.81 119 TYR B N 1
ATOM 2368 C CA . TYR B 1 119 ? 2.012 -4.527 -13.008 1 98.81 119 TYR B CA 1
ATOM 2369 C C . TYR B 1 119 ? 1.466 -5.688 -13.828 1 98.81 119 TYR B C 1
ATOM 2371 O O . TYR B 1 119 ? 2.225 -6.555 -14.266 1 98.81 119 TYR B O 1
ATOM 2379 N N . GLY B 1 120 ? 0.154 -5.676 -13.992 1 98.88 120 GLY B N 1
ATOM 2380 C CA . GLY B 1 120 ? -0.46 -6.684 -14.836 1 98.88 120 GLY B CA 1
ATOM 2381 C C . GLY B 1 120 ? -1.97 -6.555 -14.922 1 98.88 120 GLY B C 1
ATOM 2382 O O . GLY B 1 120 ? -2.514 -5.461 -14.766 1 98.88 120 GLY B O 1
ATOM 2383 N N . VAL B 1 121 ? -2.596 -7.637 -15.328 1 98.94 121 VAL B N 1
ATOM 2384 C CA . VAL B 1 121 ? -4.039 -7.703 -15.516 1 98.94 121 VAL B CA 1
ATOM 2385 C C . VAL B 1 121 ? -4.656 -8.625 -14.469 1 98.94 121 VAL B C 1
ATOM 2387 O O . VAL B 1 121 ? -4.246 -9.781 -14.336 1 98.94 121 VAL B O 1
ATOM 2390 N N . VAL B 1 122 ? -5.613 -8.078 -13.703 1 98.94 122 VAL B N 1
ATOM 2391 C CA . VAL B 1 122 ? -6.328 -8.906 -12.734 1 98.94 122 VAL B CA 1
ATOM 2392 C C . VAL B 1 122 ? -7.395 -9.727 -13.453 1 98.94 122 VAL B C 1
ATOM 2394 O O . VAL B 1 122 ? -8.188 -9.188 -14.234 1 98.94 122 VAL B O 1
ATOM 2397 N N . GLU B 1 123 ? -7.355 -11 -13.156 1 98.75 123 GLU B N 1
ATOM 2398 C CA . GLU B 1 123 ? -8.281 -11.922 -13.812 1 98.75 123 GLU B CA 1
ATOM 2399 C C . GLU B 1 123 ? -8.93 -12.867 -12.805 1 98.75 123 GLU B C 1
ATOM 2401 O O . GLU B 1 123 ? -8.266 -13.359 -11.891 1 98.75 123 GLU B O 1
ATOM 2406 N N . LYS B 1 124 ? -10.25 -13.117 -13.023 1 98.75 124 LYS B N 1
ATOM 2407 C CA . LYS B 1 124 ? -10.898 -14.172 -12.25 1 98.75 124 LYS B CA 1
ATOM 2408 C C . LYS B 1 124 ? -10.312 -15.539 -12.57 1 98.75 124 LYS B C 1
ATOM 2410 O O . LYS B 1 124 ? -10.094 -15.867 -13.742 1 98.75 124 LYS B O 1
ATOM 2415 N N . VAL B 1 125 ? -9.977 -16.266 -11.531 1 98.75 125 VAL B N 1
ATOM 2416 C CA . VAL B 1 125 ? -9.453 -17.625 -11.719 1 98.75 125 VAL B CA 1
ATOM 2417 C C . VAL B 1 125 ? -10.602 -18.578 -12.055 1 98.75 125 VAL B C 1
ATOM 2419 O O . VAL B 1 125 ? -11.586 -18.656 -11.312 1 98.75 125 VAL B O 1
ATOM 2422 N N . GLN B 1 126 ? -10.469 -19.25 -13.156 1 96.94 126 GLN B N 1
ATOM 2423 C CA . GLN B 1 126 ? -11.5 -20.188 -13.562 1 96.94 126 GLN B CA 1
ATOM 2424 C C . GLN B 1 126 ? -11.477 -21.438 -12.695 1 96.94 126 GLN B C 1
ATOM 2426 O O . GLN B 1 126 ? -10.422 -21.828 -12.188 1 96.94 126 GLN B O 1
ATOM 2431 N N . ASN B 1 127 ? -12.648 -22.031 -12.641 1 94.31 127 ASN B N 1
ATOM 2432 C CA . ASN B 1 127 ? -12.734 -23.266 -11.883 1 94.31 127 ASN B CA 1
ATOM 2433 C C . ASN B 1 127 ? -11.766 -24.328 -12.398 1 94.31 127 ASN B C 1
ATOM 2435 O O . ASN B 1 127 ? -11.438 -24.344 -13.586 1 94.31 127 ASN B O 1
ATOM 2439 N N . GLY B 1 128 ? -11.344 -25.156 -11.414 1 96.06 128 GLY B N 1
ATOM 2440 C CA . GLY B 1 128 ? -10.398 -26.203 -11.766 1 96.06 128 GLY B CA 1
ATOM 2441 C C . GLY B 1 128 ? -9.156 -26.203 -10.906 1 96.06 128 GLY B C 1
ATOM 2442 O O . GLY B 1 128 ? -9.203 -25.828 -9.734 1 96.06 128 GLY B O 1
ATOM 2443 N N . THR B 1 129 ? -8.094 -26.688 -11.445 1 97.44 129 THR B N 1
ATOM 2444 C CA . THR B 1 129 ? -6.848 -26.922 -10.719 1 97.44 129 THR B CA 1
ATOM 2445 C C . THR B 1 129 ? -6.277 -25.609 -10.18 1 97.44 129 THR B C 1
ATOM 2447 O O . THR B 1 129 ? -5.824 -25.562 -9.031 1 97.44 129 THR B O 1
ATOM 2450 N N . GLU B 1 130 ? -6.32 -24.562 -10.984 1 98.19 130 GLU B N 1
ATOM 2451 C CA . GLU B 1 130 ? -5.766 -23.297 -10.516 1 98.19 130 GLU B CA 1
ATOM 2452 C C . GLU B 1 130 ? -6.605 -22.719 -9.383 1 98.19 130 GLU B C 1
ATOM 2454 O O . GLU B 1 130 ? -6.07 -22.125 -8.445 1 98.19 130 GLU B O 1
ATOM 2459 N N . ALA B 1 131 ? -7.883 -22.844 -9.5 1 98.5 131 ALA B N 1
ATOM 2460 C CA . ALA B 1 131 ? -8.75 -22.344 -8.43 1 98.5 131 ALA B CA 1
ATOM 2461 C C . ALA B 1 131 ? -8.477 -23.078 -7.125 1 98.5 131 ALA B C 1
ATOM 2463 O O . ALA B 1 131 ? -8.477 -22.469 -6.051 1 98.5 131 ALA B O 1
ATOM 2464 N N . ASP B 1 132 ? -8.273 -24.375 -7.199 1 98.5 132 ASP B N 1
ATOM 2465 C CA . ASP B 1 132 ? -7.926 -25.156 -6.012 1 98.5 132 ASP B CA 1
ATOM 2466 C C . ASP B 1 132 ? -6.617 -24.656 -5.398 1 98.5 132 ASP B C 1
ATOM 2468 O O . ASP B 1 132 ? -6.5 -24.547 -4.176 1 98.5 132 ASP B O 1
ATOM 2472 N N . PHE B 1 133 ? -5.633 -24.406 -6.227 1 98.69 133 PHE B N 1
ATOM 2473 C CA . PHE B 1 133 ? -4.359 -23.891 -5.742 1 98.69 133 PHE B CA 1
ATOM 2474 C C . PHE B 1 133 ? -4.543 -22.531 -5.098 1 98.69 133 PHE B C 1
ATOM 2476 O O . PHE B 1 133 ? -4.012 -22.266 -4.016 1 98.69 133 PHE B O 1
ATOM 2483 N N . ALA B 1 134 ? -5.262 -21.609 -5.785 1 98.88 134 ALA B N 1
ATOM 2484 C CA . ALA B 1 134 ? -5.508 -20.266 -5.258 1 98.88 134 ALA B CA 1
ATOM 2485 C C . ALA B 1 134 ? -6.184 -20.344 -3.893 1 98.88 134 ALA B C 1
ATOM 2487 O O . ALA B 1 134 ? -5.812 -19.609 -2.973 1 98.88 134 ALA B O 1
ATOM 2488 N N . LYS B 1 135 ? -7.164 -21.219 -3.811 1 98.88 135 LYS B N 1
ATOM 2489 C CA . LYS B 1 135 ? -7.848 -21.422 -2.537 1 98.88 135 LYS B CA 1
ATOM 2490 C C . LYS B 1 135 ? -6.867 -21.844 -1.444 1 98.88 135 LYS B C 1
ATOM 2492 O O . LYS B 1 135 ? -6.852 -21.25 -0.36 1 98.88 135 LYS B O 1
ATOM 2497 N N . THR B 1 136 ? -6.105 -22.859 -1.718 1 98.88 136 THR B N 1
ATOM 2498 C CA . THR B 1 136 ? -5.125 -23.344 -0.749 1 98.88 136 THR B CA 1
ATOM 2499 C C . THR B 1 136 ? -4.125 -22.234 -0.398 1 98.88 136 THR B C 1
ATOM 2501 O O . THR B 1 136 ? -3.799 -22.047 0.774 1 98.88 136 THR B O 1
ATOM 2504 N N . ALA B 1 137 ? -3.617 -21.516 -1.435 1 98.88 137 ALA B N 1
ATOM 2505 C CA . ALA B 1 137 ? -2.67 -20.422 -1.229 1 98.88 137 ALA B CA 1
ATOM 2506 C C . ALA B 1 137 ? -3.236 -19.375 -0.271 1 98.88 137 ALA B C 1
ATOM 2508 O O . ALA B 1 137 ? -2.596 -19.016 0.723 1 98.88 137 ALA B O 1
ATOM 2509 N N . LEU B 1 138 ? -4.492 -18.938 -0.531 1 98.94 138 LEU B N 1
ATOM 2510 C CA . LEU B 1 138 ? -5.098 -17.859 0.231 1 98.94 138 LEU B CA 1
ATOM 2511 C C . LEU B 1 138 ? -5.566 -18.344 1.598 1 98.94 138 LEU B C 1
ATOM 2513 O O . LEU B 1 138 ? -5.254 -17.734 2.621 1 98.94 138 LEU B O 1
ATOM 2517 N N . PHE B 1 139 ? -6.199 -19.5 1.656 1 98.94 139 PHE B N 1
ATOM 2518 C CA . PHE B 1 139 ? -6.832 -19.906 2.904 1 98.94 139 PHE B CA 1
ATOM 2519 C C . PHE B 1 139 ? -5.789 -20.422 3.895 1 98.94 139 PHE B C 1
ATOM 2521 O O . PHE B 1 139 ? -6.004 -20.359 5.109 1 98.94 139 PHE B O 1
ATOM 2528 N N . SER B 1 140 ? -4.645 -20.922 3.428 1 98.81 140 SER B N 1
ATOM 2529 C CA . SER B 1 140 ? -3.584 -21.328 4.34 1 98.81 140 SER B CA 1
ATOM 2530 C C . SER B 1 140 ? -2.916 -20.125 4.992 1 98.81 140 SER B C 1
ATOM 2532 O O . SER B 1 140 ? -2.529 -20.188 6.16 1 98.81 140 SER B O 1
ATOM 2534 N N . ARG B 1 141 ? -2.848 -19.016 4.223 1 98.56 141 ARG B N 1
ATOM 2535 C CA . ARG B 1 141 ? -2.166 -17.828 4.73 1 98.56 141 ARG B CA 1
ATOM 2536 C C . ARG B 1 141 ? -3.154 -16.859 5.371 1 98.56 141 ARG B C 1
ATOM 2538 O O . ARG B 1 141 ? -2.766 -15.992 6.16 1 98.56 141 ARG B O 1
ATOM 2545 N N . HIS B 1 142 ? -4.418 -16.922 5.016 1 98.88 142 HIS B N 1
ATOM 2546 C CA . HIS B 1 142 ? -5.523 -16.109 5.496 1 98.88 142 HIS B CA 1
ATOM 2547 C C . HIS B 1 142 ? -6.699 -16.969 5.934 1 98.88 142 HIS B C 1
ATOM 2549 O O . HIS B 1 142 ? -7.758 -16.953 5.301 1 98.88 142 HIS B O 1
ATOM 2555 N N . PRO B 1 143 ? -6.547 -17.641 7.043 1 98.69 143 PRO B N 1
ATOM 2556 C CA . PRO B 1 143 ? -7.508 -18.688 7.406 1 98.69 143 PRO B CA 1
ATOM 2557 C C . PRO B 1 143 ? -8.914 -18.141 7.625 1 98.69 143 PRO B C 1
ATOM 2559 O O . PRO B 1 143 ? -9.898 -18.859 7.418 1 98.69 143 PRO B O 1
ATOM 2562 N N . GLU B 1 144 ? -9.07 -16.922 7.98 1 98.12 144 GLU B N 1
ATOM 2563 C CA . GLU B 1 144 ? -10.406 -16.375 8.234 1 98.12 144 GLU B CA 1
ATOM 2564 C C . GLU B 1 144 ? -11.234 -16.328 6.957 1 98.12 144 GLU B C 1
ATOM 2566 O O . GLU B 1 144 ? -12.461 -16.312 7.008 1 98.12 144 GLU B O 1
ATOM 2571 N N . MET B 1 145 ? -10.594 -16.312 5.836 1 98.62 145 MET B N 1
ATOM 2572 C CA . MET B 1 145 ? -11.289 -16.219 4.551 1 98.62 145 MET B CA 1
ATOM 2573 C C . MET B 1 145 ? -12.305 -17.344 4.398 1 98.62 145 MET B C 1
ATOM 2575 O O . MET B 1 145 ? -13.352 -17.156 3.779 1 98.62 145 MET B O 1
ATOM 2579 N N . ALA B 1 146 ? -11.984 -18.5 4.914 1 98.31 146 ALA B N 1
ATOM 2580 C CA . ALA B 1 146 ? -12.852 -19.672 4.781 1 98.31 146 ALA B CA 1
ATOM 2581 C C . ALA B 1 146 ? -14.195 -19.438 5.461 1 98.31 146 ALA B C 1
ATOM 2583 O O . ALA B 1 146 ? -15.172 -20.141 5.188 1 98.31 146 ALA B O 1
ATOM 2584 N N . PHE B 1 147 ? -14.25 -18.375 6.324 1 98.19 147 PHE B N 1
ATOM 2585 C CA . PHE B 1 147 ? -15.453 -18.172 7.129 1 98.19 147 PHE B CA 1
ATOM 2586 C C . PHE B 1 147 ? -16.141 -16.859 6.754 1 98.19 147 PHE B C 1
ATOM 2588 O O . PHE B 1 147 ? -17.109 -16.453 7.398 1 98.19 147 PHE B O 1
ATOM 2595 N N . TRP B 1 148 ? -15.602 -16.156 5.719 1 98.25 148 TRP B N 1
ATOM 2596 C CA . TRP B 1 148 ? -16.234 -14.922 5.281 1 98.25 148 TRP B CA 1
ATOM 2597 C C . TRP B 1 148 ? -17.641 -15.188 4.734 1 98.25 148 TRP B C 1
ATOM 2599 O O . TRP B 1 148 ? -17.906 -16.281 4.223 1 98.25 148 TRP B O 1
ATOM 2609 N N . PRO B 1 149 ? -18.562 -14.211 4.895 1 97.31 149 PRO B N 1
ATOM 2610 C CA . PRO B 1 149 ? -19.969 -14.438 4.562 1 97.31 149 PRO B CA 1
ATOM 2611 C C . PRO B 1 149 ? -20.172 -14.906 3.123 1 97.31 149 PRO B C 1
ATOM 2613 O O . PRO B 1 149 ? -19.797 -14.195 2.182 1 97.31 149 PRO B O 1
ATOM 2616 N N . VAL B 1 150 ? -20.797 -15.992 2.912 1 96.75 150 VAL B N 1
ATOM 2617 C CA . VAL B 1 150 ? -21 -16.625 1.614 1 96.75 150 VAL B CA 1
ATOM 2618 C C . VAL B 1 150 ? -21.781 -15.703 0.693 1 96.75 150 VAL B C 1
ATOM 2620 O O . VAL B 1 150 ? -21.562 -15.688 -0.521 1 96.75 150 VAL B O 1
ATOM 2623 N N . GLY B 1 151 ? -22.625 -14.844 1.246 1 97.31 151 GLY B N 1
ATOM 2624 C CA . GLY B 1 151 ? -23.484 -13.953 0.483 1 97.31 151 GLY B CA 1
ATOM 2625 C C . GLY B 1 151 ? -22.719 -12.906 -0.297 1 97.31 151 GLY B C 1
ATOM 2626 O O . GLY B 1 151 ? -23.281 -12.266 -1.195 1 97.31 151 GLY B O 1
ATOM 2627 N N . HIS B 1 152 ? -21.422 -12.773 -0.029 1 97.62 152 HIS B N 1
ATOM 2628 C CA . HIS B 1 152 ? -20.625 -11.781 -0.735 1 97.62 152 HIS B CA 1
ATOM 2629 C C . HIS B 1 152 ? -20.172 -12.297 -2.098 1 97.62 152 HIS B C 1
ATOM 2631 O O . HIS B 1 152 ? -19.609 -11.555 -2.898 1 97.62 152 HIS B O 1
ATOM 2637 N N . ASN B 1 153 ? -20.453 -13.578 -2.365 1 98 153 ASN B N 1
ATOM 2638 C CA . ASN B 1 153 ? -20.125 -14.18 -3.652 1 98 153 ASN B CA 1
ATOM 2639 C C . ASN B 1 153 ? -18.656 -13.969 -4.004 1 98 153 ASN B C 1
ATOM 2641 O O . ASN B 1 153 ? -18.328 -13.477 -5.09 1 98 153 ASN B O 1
ATOM 2645 N N . TRP B 1 154 ? -17.844 -14.484 -3.121 1 98.56 154 TRP B N 1
ATOM 2646 C CA . TRP B 1 154 ? -16.391 -14.344 -3.268 1 98.56 154 TRP B CA 1
ATOM 2647 C C . TRP B 1 154 ? -15.883 -15.133 -4.465 1 98.56 154 TRP B C 1
ATOM 2649 O O . TRP B 1 154 ? -16.422 -16.188 -4.797 1 98.56 154 TRP B O 1
ATOM 2659 N N . PHE B 1 155 ? -14.852 -14.625 -5.113 1 98.81 155 PHE B N 1
ATOM 2660 C CA . PHE B 1 155 ? -14.18 -15.359 -6.18 1 98.81 155 PHE B CA 1
ATOM 2661 C C . PHE B 1 155 ? -12.664 -15.18 -6.094 1 98.81 155 PHE B C 1
ATOM 2663 O O . PHE B 1 155 ? -12.188 -14.164 -5.59 1 98.81 155 PHE B O 1
ATOM 2670 N N . PHE B 1 156 ? -11.938 -16.188 -6.496 1 98.94 156 PHE B N 1
ATOM 2671 C CA . PHE B 1 156 ? -10.484 -16.125 -6.582 1 98.94 156 PHE B CA 1
ATOM 2672 C C . PHE B 1 156 ? -10.055 -15.352 -7.828 1 98.94 156 PHE B C 1
ATOM 2674 O O . PHE B 1 156 ? -10.648 -15.516 -8.898 1 98.94 156 PHE B O 1
ATOM 2681 N N . ALA B 1 157 ? -9.141 -14.484 -7.672 1 98.94 157 ALA B N 1
ATOM 2682 C CA . ALA B 1 157 ? -8.523 -13.742 -8.766 1 98.94 157 ALA B CA 1
ATOM 2683 C C . ALA B 1 157 ? -7.004 -13.82 -8.695 1 98.94 157 ALA B C 1
ATOM 2685 O O . ALA B 1 157 ? -6.445 -14.188 -7.66 1 98.94 157 ALA B O 1
ATOM 2686 N N . LYS B 1 158 ? -6.371 -13.586 -9.75 1 98.94 158 LYS B N 1
ATOM 2687 C CA . LYS B 1 158 ? -4.914 -13.516 -9.812 1 98.94 158 LYS B CA 1
ATOM 2688 C C . LYS B 1 158 ? -4.457 -12.281 -10.586 1 98.94 158 LYS B C 1
ATOM 2690 O O . LYS B 1 158 ? -5.227 -11.711 -11.359 1 98.94 158 LYS B O 1
ATOM 2695 N N . LEU B 1 159 ? -3.277 -11.82 -10.328 1 98.94 159 LEU B N 1
ATOM 2696 C CA . LEU B 1 159 ? -2.605 -10.836 -11.172 1 98.94 159 LEU B CA 1
ATOM 2697 C C . LEU B 1 159 ? -1.736 -11.516 -12.219 1 98.94 159 LEU B C 1
ATOM 2699 O O . LEU B 1 159 ? -0.761 -12.188 -11.883 1 98.94 159 LEU B O 1
ATOM 2703 N N . ASN B 1 160 ? -2.166 -11.398 -13.492 1 98.88 160 ASN B N 1
ATOM 2704 C CA . ASN B 1 160 ? -1.279 -11.773 -14.586 1 98.88 160 ASN B CA 1
ATOM 2705 C C . ASN B 1 160 ? -0.18 -10.734 -14.797 1 98.88 160 ASN B C 1
ATOM 2707 O O . ASN B 1 160 ? -0.424 -9.68 -15.391 1 98.88 160 ASN B O 1
ATOM 2711 N N . ILE B 1 161 ? 1.017 -11.102 -14.406 1 98.81 161 ILE B N 1
ATOM 2712 C CA . ILE B 1 161 ? 2.113 -10.148 -14.297 1 98.81 161 ILE B CA 1
ATOM 2713 C C . ILE B 1 161 ? 2.658 -9.82 -15.68 1 98.81 161 ILE B C 1
ATOM 2715 O O . ILE B 1 161 ? 2.939 -10.719 -16.469 1 98.81 161 ILE B O 1
ATOM 2719 N N . ILE B 1 162 ? 2.801 -8.539 -15.961 1 98.62 162 ILE B N 1
ATOM 2720 C CA . ILE B 1 162 ? 3.352 -8.047 -17.219 1 98.62 162 ILE B CA 1
ATOM 2721 C C . ILE B 1 162 ? 4.715 -7.398 -16.969 1 98.62 162 ILE B C 1
ATOM 2723 O O . ILE B 1 162 ? 5.652 -7.594 -17.75 1 98.62 162 ILE B O 1
ATOM 2727 N N . ASN B 1 163 ? 4.879 -6.578 -15.914 1 98.19 163 ASN B N 1
ATOM 2728 C CA . ASN B 1 163 ? 6.129 -5.926 -15.531 1 98.19 163 ASN B CA 1
ATOM 2729 C C . ASN B 1 163 ? 6.375 -6.02 -14.031 1 98.19 163 ASN B C 1
ATOM 2731 O O . ASN B 1 163 ? 5.43 -6.117 -13.242 1 98.19 163 ASN B O 1
ATOM 2735 N N . ILE B 1 164 ? 7.652 -6.012 -13.648 1 98.69 164 ILE B N 1
ATOM 2736 C CA . ILE B 1 164 ? 8.055 -6.078 -12.242 1 98.69 164 ILE B CA 1
ATOM 2737 C C . ILE B 1 164 ? 9.172 -5.07 -11.977 1 98.69 164 ILE B C 1
ATOM 2739 O O . ILE B 1 164 ? 10.148 -5.004 -12.734 1 98.69 164 ILE B O 1
ATOM 2743 N N . TRP B 1 165 ? 9.039 -4.312 -10.984 1 98.5 165 TRP B N 1
ATOM 2744 C CA . TRP B 1 165 ? 10.102 -3.467 -10.445 1 98.5 165 TRP B CA 1
ATOM 2745 C C . TRP B 1 165 ? 10.469 -3.891 -9.023 1 98.5 165 TRP B C 1
ATOM 2747 O O . TRP B 1 165 ? 9.602 -4.285 -8.242 1 98.5 165 TRP B O 1
ATOM 2757 N N . LEU B 1 166 ? 11.719 -3.809 -8.734 1 98.81 166 LEU B N 1
ATOM 2758 C CA . LEU B 1 166 ? 12.242 -4.172 -7.426 1 98.81 166 LEU B CA 1
ATOM 2759 C C . LEU B 1 166 ? 13.164 -3.08 -6.887 1 98.81 166 LEU B C 1
ATOM 2761 O O . LEU B 1 166 ? 14.07 -2.625 -7.59 1 98.81 166 LEU B O 1
ATOM 2765 N N . LEU B 1 167 ? 12.859 -2.582 -5.785 1 98.69 167 LEU B N 1
ATOM 2766 C CA . LEU B 1 167 ? 13.805 -1.794 -5.008 1 98.69 167 LEU B CA 1
ATOM 2767 C C . LEU B 1 167 ? 14.281 -2.568 -3.785 1 98.69 167 LEU B C 1
ATOM 2769 O O . LEU B 1 167 ? 13.5 -2.842 -2.875 1 98.69 167 LEU B O 1
ATOM 2773 N N . ASP B 1 168 ? 15.586 -2.934 -3.781 1 98.62 168 ASP B N 1
ATOM 2774 C CA . ASP B 1 168 ? 16.062 -3.801 -2.709 1 98.62 168 ASP B CA 1
ATOM 2775 C C . ASP B 1 168 ? 17.469 -3.406 -2.266 1 98.62 168 ASP B C 1
ATOM 2777 O O . ASP B 1 168 ? 18 -3.941 -1.284 1 98.62 168 ASP B O 1
ATOM 2781 N N . PHE B 1 169 ? 18.094 -2.561 -2.961 1 98.25 169 PHE B N 1
ATOM 2782 C CA . PHE B 1 169 ? 19.469 -2.109 -2.723 1 98.25 169 PHE B CA 1
ATOM 2783 C C . PHE B 1 169 ? 19.688 -0.731 -3.33 1 98.25 169 PHE B C 1
ATOM 2785 O O . PHE B 1 169 ? 18.828 -0.207 -4.035 1 98.25 169 PHE B O 1
ATOM 2792 N N . PHE B 1 170 ? 20.797 -0.166 -2.984 1 96.5 170 PHE B N 1
ATOM 2793 C CA . PHE B 1 170 ? 21.125 1.151 -3.508 1 96.5 170 PHE B CA 1
ATOM 2794 C C . PHE B 1 170 ? 21.391 1.087 -5.008 1 96.5 170 PHE B C 1
ATOM 2796 O O . PHE B 1 170 ? 21.812 0.048 -5.523 1 96.5 170 PH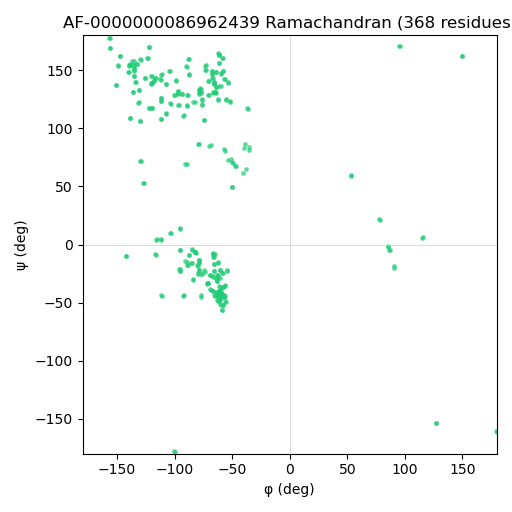E B O 1
ATOM 2803 N N . GLY B 1 171 ? 21.094 2.143 -5.699 1 94.12 171 GLY B N 1
ATOM 2804 C CA . GLY B 1 171 ? 21.328 2.193 -7.133 1 94.12 171 GLY B CA 1
ATOM 2805 C C . GLY B 1 171 ? 20.062 2.322 -7.941 1 94.12 171 GLY B C 1
ATOM 2806 O O . GLY B 1 171 ? 20.078 2.221 -9.172 1 94.12 171 GLY B O 1
ATOM 2807 N N . GLY B 1 172 ? 18.953 2.498 -7.289 1 93.06 172 GLY B N 1
ATOM 2808 C CA . GLY B 1 172 ? 17.688 2.742 -7.973 1 93.06 172 GLY B CA 1
ATOM 2809 C C . GLY B 1 172 ? 16.875 1.482 -8.18 1 93.06 172 GLY B C 1
ATOM 2810 O O . GLY B 1 172 ? 17.359 0.374 -7.949 1 93.06 172 GLY B O 1
ATOM 2811 N N . ILE B 1 173 ? 15.672 1.675 -8.609 1 95.12 173 ILE B N 1
ATOM 2812 C CA . ILE B 1 173 ? 14.711 0.612 -8.867 1 95.12 173 ILE B CA 1
ATOM 2813 C C . ILE B 1 173 ? 15.195 -0.251 -10.031 1 95.12 173 ILE B C 1
ATOM 2815 O O . ILE B 1 173 ? 15.766 0.26 -10.992 1 95.12 173 ILE B O 1
ATOM 2819 N N . LYS B 1 174 ? 15.039 -1.566 -9.984 1 97.31 174 LYS B N 1
ATOM 2820 C CA . LYS B 1 174 ? 15.438 -2.523 -11.008 1 97.31 174 LYS B CA 1
ATOM 2821 C C . LYS B 1 174 ? 14.211 -3.154 -11.672 1 97.31 174 LYS B C 1
ATOM 2823 O O . LYS B 1 174 ? 13.195 -3.387 -11.023 1 97.31 174 LYS B O 1
ATOM 2828 N N . THR B 1 175 ? 14.414 -3.422 -12.969 1 97.06 175 THR B N 1
ATOM 2829 C CA . THR B 1 175 ? 13.391 -4.176 -13.688 1 97.06 175 THR B CA 1
ATOM 2830 C C . THR B 1 175 ? 13.711 -5.668 -13.664 1 97.06 175 THR B C 1
ATOM 2832 O O . THR B 1 175 ? 14.852 -6.066 -13.906 1 97.06 175 THR B O 1
ATOM 2835 N N . VAL B 1 176 ? 12.734 -6.473 -13.281 1 98.56 176 VAL B N 1
ATOM 2836 C CA . VAL B 1 176 ? 12.797 -7.93 -13.352 1 98.56 176 VAL B CA 1
ATOM 2837 C C . VAL B 1 176 ? 11.812 -8.438 -14.406 1 98.56 176 VAL B C 1
ATOM 2839 O O . VAL B 1 176 ? 10.617 -8.117 -14.359 1 98.56 176 VAL B O 1
ATOM 2842 N N . THR B 1 177 ? 12.25 -9.227 -15.359 1 98.38 177 THR B N 1
ATOM 2843 C CA . THR B 1 177 ? 11.312 -9.758 -16.344 1 98.38 177 THR B CA 1
ATOM 2844 C C . THR B 1 177 ? 10.438 -10.844 -15.727 1 98.38 177 THR B C 1
ATOM 2846 O O . THR B 1 177 ? 10.875 -11.578 -14.844 1 98.38 177 THR B O 1
ATOM 2849 N N . PRO B 1 178 ? 9.242 -10.938 -16.266 1 98.69 178 PRO B N 1
ATOM 2850 C CA . PRO B 1 178 ? 8.414 -12.039 -15.789 1 98.69 178 PRO B CA 1
ATOM 2851 C C . PRO B 1 178 ? 9.062 -13.406 -15.984 1 98.69 178 PRO B C 1
ATOM 2853 O O . PRO B 1 178 ? 8.93 -14.289 -15.133 1 98.69 178 PRO B O 1
ATOM 2856 N N . GLU B 1 179 ? 9.758 -13.57 -17.062 1 98.75 179 GLU B N 1
ATOM 2857 C CA . GLU B 1 179 ? 10.445 -14.828 -17.312 1 98.75 179 GLU B CA 1
ATOM 2858 C C . GLU B 1 179 ? 11.461 -15.133 -16.219 1 98.75 179 GLU B C 1
ATOM 2860 O O . GLU B 1 179 ? 11.453 -16.234 -15.641 1 98.75 179 GLU B O 1
ATOM 2865 N N . ASP B 1 180 ? 12.352 -14.148 -15.914 1 98.81 180 ASP B N 1
ATOM 2866 C CA . ASP B 1 180 ? 13.336 -14.336 -14.852 1 98.81 180 ASP B CA 1
ATOM 2867 C C . ASP B 1 180 ? 12.648 -14.578 -13.508 1 98.81 180 ASP B C 1
ATOM 2869 O O . ASP B 1 180 ? 13.086 -15.43 -12.734 1 98.81 180 ASP B O 1
ATOM 2873 N N . TYR B 1 181 ? 11.609 -13.898 -13.289 1 98.88 181 TYR B N 1
ATOM 2874 C CA . TYR B 1 181 ? 10.852 -14 -12.047 1 98.88 181 TYR B CA 1
ATOM 2875 C C . TYR B 1 181 ? 10.305 -15.406 -11.859 1 98.88 181 TYR B C 1
ATOM 2877 O O . TYR B 1 181 ? 10.516 -16.031 -10.812 1 98.88 181 TYR B O 1
ATOM 2885 N N . PHE B 1 182 ? 9.688 -15.93 -12.875 1 98.81 182 PHE B N 1
ATOM 2886 C CA . PHE B 1 182 ? 9.023 -17.219 -12.734 1 98.81 182 PHE B CA 1
ATOM 2887 C C . PHE B 1 182 ? 10.031 -18.359 -12.789 1 98.81 182 PHE B C 1
ATOM 2889 O O . PHE B 1 182 ? 9.734 -19.484 -12.359 1 98.81 182 PHE B O 1
ATOM 2896 N N . ASN B 1 183 ? 11.227 -18.062 -13.266 1 98.56 183 ASN B N 1
ATOM 2897 C CA . ASN B 1 183 ? 12.281 -19.078 -13.281 1 98.56 183 ASN B CA 1
ATOM 2898 C C . ASN B 1 183 ? 13.016 -19.141 -11.945 1 98.56 183 ASN B C 1
ATOM 2900 O O . ASN B 1 183 ? 13.75 -20.094 -11.688 1 98.56 183 ASN B O 1
ATOM 2904 N N . ALA B 1 184 ? 12.836 -18.109 -11.148 1 98.06 184 ALA B N 1
ATOM 2905 C CA . ALA B 1 184 ? 13.492 -18.047 -9.844 1 98.06 184 ALA B CA 1
ATOM 2906 C C . ALA B 1 184 ? 12.656 -18.734 -8.773 1 98.06 184 ALA B C 1
ATOM 2908 O O . ALA B 1 184 ? 11.469 -19 -8.984 1 98.06 184 ALA B O 1
ATOM 2909 N N . VAL B 1 185 ? 13.305 -19.109 -7.664 1 93.69 185 VAL B N 1
ATOM 2910 C CA . VAL B 1 185 ? 12.656 -19.609 -6.457 1 93.69 185 VAL B CA 1
ATOM 2911 C C . VAL B 1 185 ? 12.977 -18.703 -5.277 1 93.69 185 VAL B C 1
ATOM 2913 O O . VAL B 1 185 ? 14.109 -18.219 -5.145 1 93.69 185 VAL B O 1
ATOM 2916 N N . PRO B 1 186 ? 11.969 -18.484 -4.5 1 91.19 186 PRO B N 1
ATOM 2917 C CA . PRO B 1 186 ? 12.219 -17.547 -3.408 1 91.19 186 PRO B CA 1
ATOM 2918 C C . PRO B 1 186 ? 13.375 -17.969 -2.51 1 91.19 186 PRO B C 1
ATOM 2920 O O . PRO B 1 186 ? 13.688 -19.156 -2.424 1 91.19 186 PRO B O 1
#

Nearest PDB structures (foldseek):
  1xhn-assembly2_C  TM=9.870E-01  e=4.961E-27  Homo sapiens
  5bnc-assembly1_B  TM=8.398E-01  e=1.141E-11  Mycolicibacterium smegmatis MC2 155
  6m09-assembly1_B  TM=8.616E-01  e=8.210E-10  Arabidopsis thaliana
  3b5m-assembly2_C  TM=4.576E-01  e=4.875E-02  Rhodopirellula baltica SH 1
  6spb-assembly1_P  TM=2.892E-01  e=1.905E+00  Pseudomonas aeruginosa